Protein AF-0000000070241047 (afdb_homodimer)

Nearest PDB structures (foldseek):
  2c8u-assembly1_B  TM=5.527E-01  e=9.293E-01  Schistosoma haematobium
  4v8p-assembly2_CT  TM=5.308E-01  e=6.941E+00  Tetrahymena thermophila
  3g7y-assembly1_A  TM=4.408E-01  e=6.144E+00  Saccharomyces cerevisiae
  1zbd-assembly1_B  TM=2.725E-01  e=6.941E+00  Rattus norvegicus
  2c8u-assembly1_B  TM=5.298E-01  e=1.729E+00  Schistosoma haematobium

Organism: Natronomonas pharaonis (strain ATCC 35678 / DSM 2160 / CIP 103997 / JCM 8858 / NBRC 14720 / NCIMB 2260 / Gabara) (NCBI:txid348780)

Foldseek 3Di:
DEKEWFAAQCLCVCVVVDVLSNQLRVLLVLLLVLCQVQVVLVPYPYYYYHHDYAVDPPCVDPDNDWDWDDDPHDIGTQRTWMWDADPVRDIDIGRDSLVSLQVSQVSLVSSVVRDVDNSDDDGDPSNVVSPD/DEKEWFAAQCLCVCVVVDVLSNQLRVLLVLLLVLCQVQVVLVPYPYYHYHHDYAVDPPCVDPDNDWDWDDDPHDIGTQRGWMWDADPVRDIDIGRDSLVSLQVSQVSLVSSVVRDVDNSDDDGDPSNVVSPD

Sequence (264 aa):
MRMELRVCKHCYTGEHGNEQKTAITQDMVACAEQIREYKDLISLESVYITKVEEGGSDRGEAIPVVVAGIEGDTVTLRDTQLVIEDDDESVLVYPEPADILDVLTRNLDQINQRTRQDVSVALSETGAELVAMRMELRVCKHCYTGEHGNEQKTAITQDMVACAEQIREYKDLISLESVYITKVEEGGSDRGEAIPVVVAGIEGDTVTLRDTQLVIEDDDESVLVYPEPADILDVLTRNLDQINQRTRQDVSVALSETGAELVA

Radius of gyration: 19.75 Å; Cα contacts (8 Å, |Δi|>4): 484; chains: 2; bounding box: 36×69×44 Å

Structure (mmCIF, N/CA/C/O backbone):
data_AF-0000000070241047-model_v1
#
loop_
_entity.id
_entity.type
_entity.pdbx_description
1 polymer 'Uncharacterized protein'
#
loop_
_atom_site.group_PDB
_atom_site.id
_atom_site.type_symbol
_atom_site.label_atom_id
_atom_site.label_alt_id
_atom_site.label_comp_id
_atom_site.label_asym_id
_atom_site.label_entity_id
_atom_site.label_seq_id
_atom_site.pdbx_PDB_ins_code
_atom_site.Cartn_x
_atom_site.Cartn_y
_atom_site.Cartn_z
_atom_site.occupancy
_atom_site.B_iso_or_equiv
_atom_site.auth_seq_id
_atom_site.auth_comp_id
_atom_site.auth_asym_id
_atom_site.auth_atom_id
_atom_site.pdbx_PDB_model_num
ATOM 1 N N . MET A 1 1 ? -13.922 11.711 3.037 1 93.69 1 MET A N 1
ATOM 2 C CA . MET A 1 1 ? -12.508 11.375 2.902 1 93.69 1 MET A CA 1
ATOM 3 C C . MET A 1 1 ? -11.852 11.227 4.27 1 93.69 1 MET A C 1
ATOM 5 O O . MET A 1 1 ? -12.133 12.008 5.184 1 93.69 1 MET A O 1
ATOM 9 N N . ARG A 1 2 ? -11.125 10.195 4.52 1 96.69 2 ARG A N 1
ATOM 10 C CA . ARG A 1 2 ? -10.352 9.945 5.73 1 96.69 2 ARG A CA 1
ATOM 11 C C . ARG A 1 2 ? -8.883 9.734 5.406 1 96.69 2 ARG A C 1
ATOM 13 O O . ARG A 1 2 ? -8.539 9.234 4.328 1 96.69 2 ARG A O 1
ATOM 20 N N . MET A 1 3 ? -8.078 10.133 6.375 1 98 3 MET A N 1
ATOM 21 C CA . MET A 1 3 ? -6.633 10.039 6.211 1 98 3 MET A CA 1
ATOM 22 C C . MET A 1 3 ? -5.988 9.438 7.453 1 98 3 MET A C 1
ATOM 24 O O . MET A 1 3 ? -6.395 9.734 8.578 1 98 3 MET A O 1
ATOM 28 N N . GLU A 1 4 ? -5.051 8.625 7.242 1 97.75 4 GLU A N 1
ATOM 29 C CA . GLU A 1 4 ? -4.281 8.086 8.359 1 97.75 4 GLU A CA 1
ATOM 30 C C . GLU A 1 4 ? -2.787 8.086 8.055 1 97.75 4 GLU A C 1
ATOM 32 O O . GLU A 1 4 ? -2.352 7.504 7.059 1 97.75 4 GLU A O 1
ATOM 37 N N . LEU A 1 5 ? -2.066 8.734 8.859 1 97.81 5 LEU A N 1
ATOM 38 C CA . LEU A 1 5 ? -0.61 8.656 8.844 1 97.81 5 LEU A CA 1
ATOM 39 C C . LEU A 1 5 ? -0.104 7.668 9.891 1 97.81 5 LEU A C 1
ATOM 41 O O . LEU A 1 5 ? -0.447 7.777 11.07 1 97.81 5 LEU A O 1
ATOM 45 N N . ARG A 1 6 ? 0.611 6.75 9.406 1 95.25 6 ARG A N 1
ATOM 46 C CA . ARG A 1 6 ? 1.28 5.789 10.281 1 95.25 6 ARG A CA 1
ATOM 47 C C . ARG A 1 6 ? 2.793 5.98 10.25 1 95.25 6 ARG A C 1
ATOM 49 O O . ARG A 1 6 ? 3.393 6.047 9.172 1 95.25 6 ARG A O 1
ATOM 56 N N . VAL A 1 7 ? 3.357 6.125 11.484 1 95.25 7 VAL A N 1
ATOM 57 C CA . VAL A 1 7 ? 4.805 6.305 11.539 1 95.25 7 VAL A CA 1
ATOM 58 C C . VAL A 1 7 ? 5.383 5.453 12.664 1 95.25 7 VAL A C 1
ATOM 60 O O . VAL A 1 7 ? 4.672 5.074 13.594 1 95.25 7 VAL A O 1
ATOM 63 N N . CYS A 1 8 ? 6.664 5.18 12.531 1 93.06 8 CYS A N 1
ATOM 64 C CA . CYS A 1 8 ? 7.387 4.473 13.578 1 93.06 8 CYS A CA 1
ATOM 65 C C . CYS A 1 8 ? 7.582 5.359 14.805 1 93.06 8 CYS A C 1
ATOM 67 O O . CYS A 1 8 ? 8.195 6.426 14.711 1 93.06 8 CYS A O 1
ATOM 69 N N . LYS A 1 9 ? 7.164 4.879 15.883 1 93.25 9 LYS A N 1
ATOM 70 C CA . LYS A 1 9 ? 7.254 5.645 17.125 1 93.25 9 LYS A CA 1
ATOM 71 C C . LYS A 1 9 ? 8.703 5.938 17.484 1 93.25 9 LYS A C 1
ATOM 73 O O . LYS A 1 9 ? 9.039 7.047 17.906 1 93.25 9 LYS A O 1
ATOM 78 N N . HIS A 1 10 ? 9.578 5.035 17.328 1 93 10 HIS A N 1
ATOM 79 C CA . HIS A 1 10 ? 10.977 5.191 17.719 1 93 10 HIS A CA 1
ATOM 80 C C . HIS A 1 10 ? 11.688 6.191 16.812 1 93 10 HIS A C 1
ATOM 82 O O . HIS A 1 10 ? 12.578 6.914 17.266 1 93 10 HIS A O 1
ATOM 88 N N . CYS A 1 11 ? 11.359 6.16 15.578 1 94 11 CYS A N 1
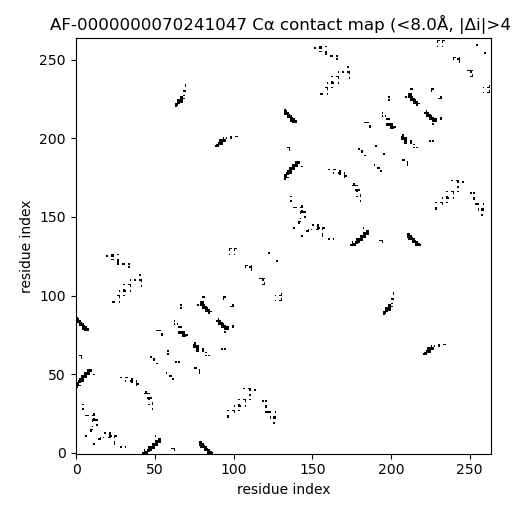ATOM 89 C CA . CYS A 1 11 ? 11.875 7.191 14.688 1 94 11 CYS A CA 1
ATOM 90 C C . CYS A 1 11 ? 11.375 8.57 15.102 1 94 11 CYS A C 1
ATOM 92 O O . CYS A 1 11 ? 12.141 9.539 15.102 1 94 11 CYS A O 1
ATOM 94 N N . TYR A 1 12 ? 10.203 8.648 15.453 1 96.19 12 TYR A N 1
ATOM 95 C CA . TYR A 1 12 ? 9.602 9.922 15.844 1 96.19 12 TYR A CA 1
ATOM 96 C C . TYR A 1 12 ? 10.281 10.484 17.094 1 96.19 12 TYR A C 1
ATOM 98 O O . TYR A 1 12 ? 10.578 11.68 17.156 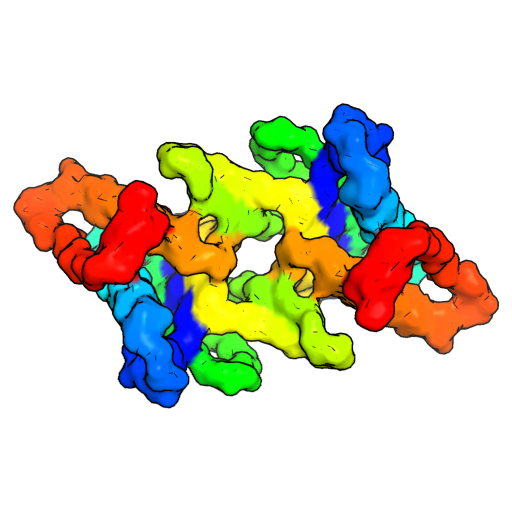1 96.19 12 TYR A O 1
ATOM 106 N N . THR A 1 13 ? 10.523 9.578 18.047 1 96.25 13 THR A N 1
ATOM 107 C CA . THR A 1 13 ? 11.086 10.016 19.312 1 96.25 13 THR A CA 1
ATOM 108 C C . THR A 1 13 ? 12.594 10.188 19.219 1 96.25 13 THR A C 1
ATOM 110 O O . THR A 1 13 ? 13.219 10.766 20.109 1 96.25 13 THR A O 1
ATOM 113 N N . GLY A 1 14 ? 13.234 9.656 18.156 1 93.19 14 GLY A N 1
ATOM 114 C CA . GLY A 1 14 ? 14.672 9.766 17.969 1 93.19 14 GLY A CA 1
ATOM 115 C C . GLY A 1 14 ? 15.445 8.625 18.594 1 93.19 14 GLY A C 1
ATOM 116 O O . GLY A 1 14 ? 16.672 8.648 18.625 1 93.19 14 GLY A O 1
ATOM 117 N N . GLU A 1 15 ? 14.805 7.641 19 1 89.38 15 GLU A N 1
ATOM 118 C CA . GLU A 1 15 ? 15.438 6.551 19.734 1 89.38 15 GLU A CA 1
ATOM 119 C C . GLU A 1 15 ? 16.281 5.684 18.812 1 89.38 15 GLU A C 1
ATOM 121 O O . GLU A 1 15 ? 17.203 4.992 19.266 1 89.38 15 GLU A O 1
ATOM 126 N N . HIS A 1 16 ? 16.047 5.66 17.484 1 83.69 16 HIS A N 1
ATOM 127 C CA . HIS A 1 16 ? 16.828 4.852 16.547 1 83.69 16 HIS A CA 1
ATOM 128 C C . HIS A 1 16 ? 18.203 5.484 16.281 1 83.69 16 HIS A C 1
ATOM 130 O O . HIS A 1 16 ? 19.078 4.844 15.711 1 83.69 16 HIS A O 1
ATOM 136 N N . GLY A 1 17 ? 18.391 6.742 16.734 1 85.06 17 GLY A N 1
ATOM 137 C CA . GLY A 1 17 ? 19.688 7.387 16.594 1 85.06 17 GLY A CA 1
ATOM 138 C C . GLY A 1 17 ? 19.938 7.898 15.18 1 85.06 17 GLY A C 1
ATOM 139 O O . GLY A 1 17 ? 21.094 8.141 14.805 1 85.06 17 GLY A O 1
ATOM 140 N N . ASN A 1 18 ? 19.031 7.875 14.305 1 92.31 18 ASN A N 1
ATOM 141 C CA . ASN A 1 18 ? 19.109 8.453 12.969 1 92.31 18 ASN A CA 1
ATOM 142 C C . ASN A 1 18 ? 18.406 9.797 12.898 1 92.31 18 ASN A C 1
ATOM 144 O O . ASN A 1 18 ? 17.188 9.859 12.711 1 92.31 18 ASN A O 1
ATOM 148 N N . GLU A 1 19 ? 19.141 10.82 12.93 1 94.19 19 GLU A N 1
ATOM 149 C CA . GLU A 1 19 ? 18.609 12.18 13.062 1 94.19 19 GLU A CA 1
ATOM 150 C C . GLU A 1 19 ? 17.828 12.586 11.828 1 94.19 19 GLU A C 1
ATOM 152 O O . GLU A 1 19 ? 16.812 13.281 11.938 1 94.19 19 GLU A O 1
ATOM 157 N N . GLN A 1 20 ? 18.312 12.227 10.695 1 94.62 20 GLN A N 1
ATOM 158 C CA . GLN A 1 20 ? 17.625 12.578 9.453 1 94.62 20 GLN A CA 1
ATOM 159 C C . GLN A 1 20 ? 16.25 11.93 9.391 1 94.62 20 GLN A C 1
ATOM 161 O O . GLN A 1 20 ? 15.258 12.594 9.055 1 94.62 20 GLN A O 1
ATOM 166 N N . LYS A 1 21 ? 16.188 10.656 9.742 1 94.69 21 LYS A N 1
ATOM 167 C CA . LYS A 1 21 ? 14.906 9.953 9.75 1 94.69 21 LYS A CA 1
ATOM 168 C C . LYS A 1 21 ? 13.961 10.547 10.789 1 94.69 21 LYS A C 1
ATOM 170 O O . LYS A 1 21 ? 12.758 10.68 10.547 1 94.69 21 LYS A O 1
ATOM 175 N N . THR A 1 22 ? 14.508 10.898 11.922 1 97 22 THR A N 1
ATOM 176 C CA . THR A 1 22 ? 13.711 11.531 12.969 1 97 22 THR A CA 1
ATOM 177 C C . THR A 1 22 ? 13.117 12.844 12.469 1 97 22 THR A C 1
ATOM 179 O O . THR A 1 22 ? 11.922 13.094 12.641 1 97 22 THR A O 1
ATOM 182 N N . ALA A 1 23 ? 13.93 13.602 11.852 1 97.44 23 ALA A N 1
ATOM 183 C CA . ALA A 1 23 ? 13.484 14.906 11.359 1 97.44 23 ALA A CA 1
ATOM 184 C C . ALA A 1 23 ? 12.344 14.75 10.352 1 97.44 23 ALA A C 1
ATOM 186 O O . ALA A 1 23 ? 11.328 15.438 10.445 1 97.44 23 ALA A O 1
ATOM 187 N N . ILE A 1 24 ? 12.461 13.867 9.43 1 97.69 24 ILE A N 1
ATOM 188 C CA . ILE A 1 24 ? 11.461 13.625 8.398 1 97.69 24 ILE A CA 1
ATOM 189 C C . ILE A 1 24 ? 10.164 13.133 9.047 1 97.69 24 ILE A C 1
ATO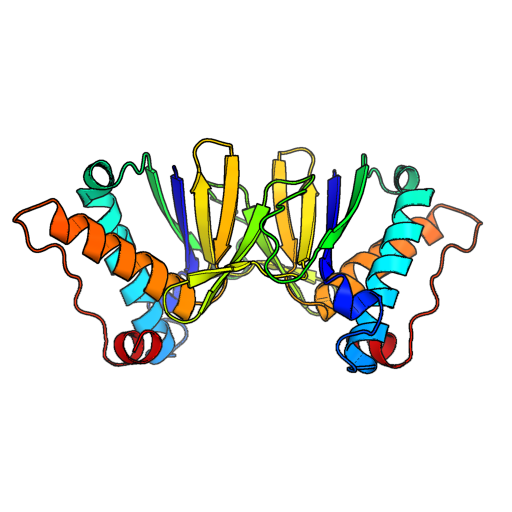M 191 O O . ILE A 1 24 ? 9.078 13.586 8.695 1 97.69 24 ILE A O 1
ATOM 195 N N . THR A 1 25 ? 10.336 12.211 9.969 1 97.81 25 THR A N 1
ATOM 196 C CA . THR A 1 25 ? 9.172 11.656 10.648 1 97.81 25 THR A CA 1
ATOM 197 C C . THR A 1 25 ? 8.43 12.75 11.414 1 97.81 25 THR A C 1
ATOM 199 O O . THR A 1 25 ? 7.199 12.844 11.336 1 97.81 25 THR A O 1
ATOM 202 N N . GLN A 1 26 ? 9.125 13.562 12.086 1 98.44 26 GLN A N 1
ATOM 203 C CA . GLN A 1 26 ? 8.523 14.656 12.836 1 98.44 26 GLN A CA 1
ATOM 204 C C . GLN A 1 26 ? 7.863 15.672 11.906 1 98.44 26 GLN A C 1
ATOM 206 O O . GLN A 1 26 ? 6.805 16.219 12.219 1 98.44 26 GLN A O 1
ATOM 211 N N . ASP A 1 27 ? 8.5 15.945 10.773 1 98.62 27 ASP A N 1
ATOM 212 C CA . ASP A 1 27 ? 7.898 16.828 9.781 1 98.62 27 ASP A CA 1
ATOM 213 C C . ASP A 1 27 ? 6.551 16.281 9.312 1 98.62 27 ASP A C 1
ATOM 215 O O . ASP A 1 27 ? 5.57 17.031 9.242 1 98.62 27 ASP A O 1
ATOM 219 N N . MET A 1 28 ? 6.496 14.984 9.008 1 98.75 28 MET A N 1
ATOM 220 C CA . MET A 1 28 ? 5.25 14.367 8.562 1 98.75 28 MET A CA 1
ATOM 221 C C . MET A 1 28 ? 4.164 14.492 9.625 1 98.75 28 MET A C 1
ATOM 223 O O . MET A 1 28 ? 3.031 14.859 9.312 1 98.75 28 MET A O 1
ATOM 227 N N . VAL A 1 29 ? 4.547 14.234 10.828 1 98.62 29 VAL A N 1
ATOM 228 C CA . VAL A 1 29 ? 3.586 14.289 11.93 1 98.62 29 VAL A CA 1
ATOM 229 C C . VAL A 1 29 ? 3.105 15.727 12.125 1 98.62 29 VAL A C 1
ATOM 231 O O . VAL A 1 29 ? 1.908 15.977 12.281 1 98.62 29 VAL A O 1
ATOM 234 N N . ALA A 1 30 ? 4.008 16.672 12.102 1 98.75 30 ALA A N 1
ATOM 235 C CA . ALA A 1 30 ? 3.645 18.078 12.273 1 98.75 30 ALA A CA 1
ATOM 236 C C . ALA A 1 30 ? 2.672 18.531 11.188 1 98.75 30 ALA A C 1
ATOM 238 O O . ALA A 1 30 ? 1.677 19.203 11.477 1 98.75 30 ALA A O 1
ATOM 239 N N . CYS A 1 31 ? 2.955 18.156 10 1 98.69 31 CYS A N 1
ATOM 240 C CA . CYS A 1 31 ? 2.072 18.516 8.891 1 98.69 31 CYS A CA 1
ATOM 241 C C . CYS A 1 31 ? 0.693 17.891 9.078 1 98.69 31 CYS A C 1
ATOM 243 O O . CYS A 1 31 ? -0.324 18.562 8.914 1 98.69 31 CYS A O 1
ATOM 245 N N . ALA A 1 32 ? 0.668 16.656 9.406 1 98.75 32 ALA A N 1
ATOM 246 C CA . ALA A 1 32 ? -0.599 15.945 9.578 1 98.75 32 ALA A CA 1
ATOM 247 C C . ALA A 1 32 ? -1.414 16.547 10.719 1 98.75 32 ALA A C 1
ATOM 249 O O . ALA A 1 32 ? -2.639 16.656 10.617 1 98.75 32 ALA A O 1
ATOM 250 N N . GLU A 1 33 ? -0.761 16.891 11.797 1 98.69 33 GLU A N 1
ATOM 251 C CA . GLU A 1 33 ? -1.449 17.516 12.922 1 98.69 33 GLU A CA 1
ATOM 252 C C . GLU A 1 33 ? -2.074 18.844 12.516 1 98.69 33 GLU A C 1
ATOM 254 O O . GLU A 1 33 ? -3.205 19.141 12.898 1 98.69 33 GLU A O 1
ATOM 259 N N . GLN A 1 34 ? -1.274 19.594 11.828 1 98.56 34 GLN A N 1
ATOM 260 C CA . GLN A 1 34 ? -1.789 20.875 11.352 1 98.56 34 GLN A CA 1
ATOM 261 C C . GLN A 1 34 ? -2.986 20.688 10.43 1 98.56 34 GLN A C 1
ATOM 263 O O . GLN A 1 34 ? -3.982 21.406 10.523 1 98.56 34 GLN A O 1
ATOM 268 N N . ILE A 1 35 ? -2.969 19.734 9.516 1 98.56 35 ILE A N 1
ATOM 269 C CA . ILE A 1 35 ? -4.07 19.422 8.617 1 98.56 35 ILE A CA 1
ATOM 270 C C . ILE A 1 35 ? -5.301 19.016 9.43 1 98.56 35 ILE A C 1
ATOM 272 O O . ILE A 1 35 ? -6.422 19.438 9.117 1 98.56 35 ILE A O 1
ATOM 276 N N . ARG A 1 36 ? -5.051 18.203 10.461 1 98.25 36 ARG A N 1
ATOM 277 C CA . ARG A 1 36 ? -6.148 17.75 11.312 1 98.25 36 ARG A CA 1
ATOM 278 C C . ARG A 1 36 ? -6.902 18.938 11.914 1 98.25 36 ARG A C 1
ATOM 280 O O . ARG A 1 36 ? -8.133 18.906 12.008 1 98.25 36 ARG A O 1
ATOM 287 N N . GLU A 1 37 ? -6.211 19.953 12.297 1 97.75 37 GLU A N 1
ATOM 288 C CA . GLU A 1 37 ? -6.824 21.125 12.906 1 97.75 37 GLU A CA 1
ATOM 289 C C . GLU A 1 37 ? -7.727 21.859 11.922 1 97.75 37 GLU A C 1
ATOM 291 O O . GLU A 1 37 ? -8.719 22.484 12.312 1 97.75 37 GLU A O 1
ATOM 296 N N . TYR A 1 38 ? -7.406 21.766 10.695 1 97.75 38 TYR A N 1
ATOM 297 C CA . TYR A 1 38 ? -8.125 22.562 9.703 1 97.75 38 TYR A CA 1
ATOM 298 C C . TYR A 1 38 ? -8.805 21.656 8.68 1 97.75 38 TYR A C 1
ATOM 300 O O . TYR A 1 38 ? -9.086 22.094 7.555 1 97.75 38 TYR A O 1
ATOM 308 N N . LYS A 1 39 ? -9.023 20.453 8.969 1 97.56 39 LYS A N 1
ATOM 309 C CA . LYS A 1 39 ? -9.453 19.391 8.062 1 97.56 39 LYS A CA 1
ATOM 310 C C . LYS A 1 39 ? -10.742 19.766 7.348 1 97.56 39 LYS A C 1
ATOM 312 O O . LYS A 1 39 ? -10.938 19.422 6.18 1 97.56 39 LYS A O 1
ATOM 317 N N . ASP A 1 40 ? -11.633 20.562 7.98 1 96.81 40 ASP A N 1
ATOM 318 C CA . ASP A 1 40 ? -12.938 20.906 7.426 1 96.81 40 ASP A CA 1
ATOM 319 C C . ASP A 1 40 ? -12.797 21.797 6.195 1 96.81 40 ASP A C 1
ATOM 321 O O . ASP A 1 40 ? -13.656 21.781 5.316 1 96.81 40 ASP A O 1
ATOM 325 N N . LEU A 1 41 ? -11.711 22.484 6.133 1 97.19 41 LEU A N 1
ATOM 326 C CA . LEU A 1 41 ? -11.5 23.422 5.035 1 97.19 41 LEU A CA 1
ATOM 327 C C . LEU A 1 41 ? -11.195 22.688 3.736 1 97.19 41 LEU A C 1
ATOM 329 O O . LEU A 1 41 ? -11.297 23.266 2.652 1 97.19 41 LEU A O 1
ATOM 333 N N . ILE A 1 42 ? -10.828 21.359 3.812 1 95.75 42 ILE A N 1
ATOM 334 C CA . ILE A 1 42 ? -10.523 20.625 2.596 1 95.75 42 ILE A CA 1
ATOM 335 C C . ILE A 1 42 ? -11.352 19.344 2.551 1 95.75 42 ILE A C 1
ATOM 337 O O . ILE A 1 42 ? -10.945 18.344 1.938 1 95.75 42 ILE A O 1
ATOM 341 N N . SER A 1 43 ? -12.414 19.234 3.281 1 94.12 43 SER A N 1
ATOM 342 C CA . SER A 1 43 ? -13.445 18.203 3.219 1 94.12 43 SER A CA 1
ATOM 343 C C . SER A 1 43 ? -12.906 16.844 3.688 1 94.12 43 SER A C 1
ATOM 345 O O . SER A 1 43 ? -13.25 15.812 3.123 1 94.12 43 SER A O 1
ATOM 347 N N . LEU A 1 44 ? -12.008 16.891 4.633 1 96.12 44 LEU A N 1
ATOM 348 C CA . LEU A 1 44 ? -11.602 15.68 5.344 1 96.12 44 LEU A CA 1
ATOM 349 C C . LEU A 1 44 ? -12.477 15.445 6.566 1 96.12 44 LEU A C 1
ATOM 351 O O . LEU A 1 44 ? -12.672 16.359 7.379 1 96.12 44 LEU A O 1
ATOM 355 N N . GLU A 1 45 ? -13 14.281 6.613 1 95.75 45 GLU A N 1
ATOM 356 C CA . GLU A 1 45 ? -13.836 13.938 7.758 1 95.75 45 GLU A CA 1
ATOM 357 C C . GLU A 1 45 ? -12.992 13.625 8.984 1 95.75 45 GLU A C 1
ATOM 359 O O . GLU A 1 45 ? -13.32 14.031 10.102 1 95.75 45 GLU A O 1
ATOM 364 N N . SER A 1 46 ? -11.898 12.891 8.781 1 96.5 46 SER A N 1
ATOM 365 C CA . SER A 1 46 ? -11.047 12.492 9.898 1 96.5 46 SER A CA 1
ATOM 366 C C . SER A 1 46 ? -9.594 12.359 9.453 1 96.5 46 SER A C 1
ATOM 368 O O . SER A 1 46 ? -9.32 11.977 8.312 1 96.5 46 SER A O 1
ATOM 370 N N . VAL A 1 47 ? -8.734 12.727 10.32 1 97.94 47 VAL A N 1
ATOM 371 C CA . VAL A 1 47 ? -7.293 12.539 10.164 1 97.94 47 VAL A CA 1
ATOM 372 C C . VAL A 1 47 ? -6.738 11.805 11.383 1 97.94 47 VAL A C 1
ATOM 374 O O . VAL A 1 47 ? -6.785 12.32 12.5 1 97.94 47 VAL A O 1
ATOM 377 N N . TYR A 1 48 ? -6.238 10.641 11.164 1 96.56 48 TYR A N 1
ATOM 378 C CA . TYR A 1 48 ? -5.645 9.836 12.219 1 96.56 48 TYR A CA 1
ATOM 379 C C . TYR A 1 48 ? -4.125 9.812 12.102 1 96.56 48 TYR A C 1
ATOM 381 O O . TYR A 1 48 ? -3.586 9.734 11 1 96.56 48 TYR A O 1
ATOM 389 N N . ILE A 1 49 ? -3.5 9.867 13.156 1 96.88 49 ILE A N 1
ATOM 390 C CA . ILE A 1 49 ? -2.049 9.742 13.242 1 96.88 49 ILE A CA 1
ATOM 391 C C . ILE A 1 49 ? -1.684 8.633 14.227 1 96.88 49 ILE A C 1
ATOM 393 O O . ILE A 1 49 ? -1.987 8.727 15.414 1 96.88 49 ILE A O 1
ATOM 397 N N . THR A 1 50 ? -1.05 7.664 13.719 1 93.62 50 THR A N 1
ATOM 398 C CA . THR A 1 50 ? -0.714 6.496 14.516 1 93.62 50 THR A CA 1
ATOM 399 C C . THR A 1 50 ? 0.799 6.316 14.609 1 93.62 50 THR A C 1
ATOM 401 O O . THR A 1 50 ? 1.474 6.172 13.586 1 93.62 50 THR A O 1
ATOM 404 N N . LYS A 1 51 ? 1.295 6.359 15.742 1 93.19 51 LYS A N 1
ATOM 405 C CA . LYS A 1 51 ? 2.699 6.055 16 1 93.19 51 LYS A CA 1
ATOM 406 C C . LYS A 1 51 ? 2.869 4.617 16.484 1 93.19 51 LYS A C 1
ATOM 408 O O . LYS A 1 51 ? 2.447 4.273 17.594 1 93.19 51 LYS A O 1
ATOM 413 N N . VAL A 1 52 ? 3.508 3.863 15.719 1 91.31 52 VAL A N 1
ATOM 414 C CA . VAL A 1 52 ? 3.506 2.43 15.992 1 91.31 52 VAL A CA 1
ATOM 415 C C . VAL A 1 52 ? 4.875 2 16.516 1 91.31 52 VAL A C 1
ATOM 417 O O . VAL A 1 52 ? 5.902 2.553 16.109 1 91.31 52 VAL A O 1
ATOM 420 N N . GLU A 1 53 ? 4.707 0.967 17.391 1 85.56 53 GLU A N 1
ATOM 421 C CA . GLU A 1 53 ? 5.949 0.359 17.859 1 85.56 53 GLU A CA 1
ATOM 422 C C . GLU A 1 53 ? 6.445 -0.699 16.875 1 85.56 53 GLU A C 1
ATOM 424 O O . GLU A 1 53 ? 5.648 -1.428 16.281 1 85.56 53 GLU A O 1
ATOM 429 N N . GLU A 1 54 ? 7.734 -0.635 16.719 1 70.25 54 GLU A N 1
ATOM 430 C CA . GLU A 1 54 ? 8.328 -1.612 15.812 1 70.25 54 GLU A CA 1
ATOM 431 C C . GLU A 1 54 ? 7.875 -3.029 16.156 1 70.25 54 GLU A C 1
ATOM 433 O O . GLU A 1 54 ? 7.91 -3.436 17.312 1 70.25 54 GLU A O 1
ATOM 438 N N . GLY A 1 55 ? 7.488 -3.703 15.148 1 60.38 55 GLY A N 1
ATOM 439 C CA . GLY A 1 55 ? 7.094 -5.086 15.367 1 60.38 55 GLY A CA 1
ATOM 440 C C . GLY A 1 55 ? 5.715 -5.219 15.992 1 60.38 55 GLY A C 1
ATOM 441 O O . GLY A 1 55 ? 5.297 -6.32 16.359 1 60.38 55 GLY A O 1
ATOM 442 N N . GLY A 1 56 ? 5.199 -4.098 16.375 1 57.34 56 GLY A N 1
ATOM 443 C CA . GLY A 1 56 ? 3.893 -4.195 17.016 1 57.34 56 GLY A CA 1
ATOM 444 C C . GLY A 1 56 ? 2.787 -4.566 16.047 1 57.34 56 GLY A C 1
ATOM 445 O O . GLY A 1 56 ? 2.904 -4.324 14.836 1 57.34 56 GLY A O 1
ATOM 446 N N . SER A 1 57 ? 2.039 -5.547 16.562 1 53.5 57 SER A N 1
ATOM 447 C CA . SER A 1 57 ? 0.909 -6.07 15.805 1 53.5 57 SER A CA 1
ATOM 448 C C . SER A 1 57 ? -0.263 -5.094 15.812 1 53.5 57 SER A C 1
ATOM 450 O O . SER A 1 57 ? -1.28 -5.332 15.156 1 53.5 57 SER A O 1
ATOM 452 N N . ASP A 1 58 ? -0.089 -4.27 16.766 1 54.84 58 ASP A N 1
ATOM 453 C CA . ASP A 1 58 ? -1.237 -3.377 16.891 1 54.84 58 ASP A CA 1
ATOM 454 C C . ASP A 1 58 ? -1.471 -2.602 15.594 1 54.84 58 ASP A C 1
ATOM 456 O O . ASP A 1 58 ? -0.635 -1.79 15.188 1 54.84 58 ASP A O 1
ATOM 460 N N . ARG A 1 59 ? -2.412 -3.182 14.953 1 57.75 59 ARG A N 1
ATOM 461 C CA . ARG A 1 59 ? -2.783 -2.561 13.688 1 57.75 59 ARG A CA 1
ATOM 462 C C . ARG A 1 59 ? -3.527 -1.249 13.922 1 57.75 59 ARG A C 1
ATOM 464 O O . ARG A 1 59 ? -3.645 -0.427 13.008 1 57.75 59 ARG A O 1
ATOM 471 N N . GLY A 1 60 ? -3.801 -0.986 15.164 1 58.88 60 GLY A N 1
ATOM 472 C CA . GLY A 1 60 ? -4.473 0.202 15.664 1 58.88 60 GLY A CA 1
ATOM 473 C C . GLY A 1 60 ? -4.871 1.169 14.562 1 58.88 60 GLY A C 1
ATOM 474 O O . GLY A 1 60 ? -4.941 2.379 14.789 1 58.88 60 GLY A O 1
ATOM 475 N N . GLU A 1 61 ? -5.109 0.562 13.484 1 65.44 61 GLU A N 1
ATOM 476 C CA . GLU A 1 61 ? -5.324 1.448 12.344 1 65.44 61 GLU A CA 1
ATOM 477 C C . GLU A 1 61 ? -6.777 1.905 12.266 1 65.44 61 GLU A C 1
ATOM 479 O O . GLU A 1 61 ? -7.695 1.124 12.523 1 65.44 61 GLU A O 1
ATOM 484 N N . ALA A 1 62 ? -6.867 3.025 12.172 1 79.81 62 ALA A N 1
ATOM 485 C CA . ALA A 1 62 ? -8.188 3.582 11.898 1 79.81 62 ALA A CA 1
ATOM 486 C C . ALA A 1 62 ? -8.695 3.141 10.523 1 79.81 62 ALA A C 1
ATOM 488 O O . ALA A 1 62 ? -9.883 2.832 10.367 1 79.81 62 ALA A O 1
ATOM 489 N N . ILE A 1 63 ? -7.82 3.1 9.562 1 92.12 63 ILE A N 1
ATOM 490 C CA . ILE A 1 63 ? -8.086 2.52 8.25 1 92.12 63 ILE A CA 1
ATOM 491 C C . ILE A 1 63 ? -7.371 1.173 8.133 1 92.12 63 ILE A C 1
ATOM 493 O O . ILE A 1 63 ? -6.152 1.093 8.289 1 92.12 63 ILE A O 1
ATOM 497 N N . PRO A 1 64 ? -8.094 0.098 7.91 1 92.81 64 PRO A N 1
ATOM 498 C CA . PRO A 1 64 ? -7.543 -1.253 8.023 1 92.81 64 PRO A CA 1
ATOM 499 C C . PRO A 1 64 ? -6.719 -1.661 6.805 1 92.81 64 PRO A C 1
ATOM 501 O O . PRO A 1 64 ? -6.957 -2.723 6.227 1 92.81 64 PRO A O 1
ATOM 504 N N . VAL A 1 65 ? -5.84 -0.917 6.348 1 95.5 65 VAL A N 1
ATOM 505 C CA . VAL A 1 65 ? -4.941 -1.15 5.219 1 95.5 65 VAL A CA 1
ATOM 506 C C . VAL A 1 65 ? -3.496 -0.938 5.66 1 95.5 65 VAL A C 1
ATOM 508 O O . VAL A 1 65 ? -3.146 0.128 6.172 1 95.5 65 VAL A O 1
ATOM 511 N N . VAL A 1 66 ? -2.65 -1.941 5.473 1 95 66 VAL A N 1
ATOM 512 C CA . VAL A 1 66 ? -1.259 -1.819 5.895 1 95 66 VAL A CA 1
ATOM 513 C C . VAL A 1 66 ? -0.34 -2.365 4.801 1 95 66 VAL A C 1
ATOM 515 O O . VAL A 1 66 ? -0.61 -3.422 4.227 1 95 66 VAL A O 1
ATOM 518 N N . VAL A 1 67 ? 0.688 -1.62 4.578 1 96.06 67 VAL A N 1
ATOM 519 C CA . VAL A 1 67 ? 1.705 -2.084 3.639 1 96.06 67 VAL A CA 1
ATOM 520 C C . VAL A 1 67 ? 2.58 -3.141 4.309 1 96.06 67 VAL A C 1
ATOM 522 O O . VAL A 1 67 ? 3.039 -2.953 5.438 1 96.06 67 VAL A O 1
ATOM 525 N N . ALA A 1 68 ? 2.836 -4.223 3.574 1 95.12 68 ALA A N 1
ATOM 526 C CA . ALA A 1 68 ? 3.578 -5.344 4.141 1 95.12 68 ALA A CA 1
ATOM 527 C C . ALA A 1 68 ? 4.738 -5.75 3.234 1 95.12 68 ALA A C 1
ATOM 529 O O . ALA A 1 68 ? 4.801 -5.332 2.076 1 95.12 68 ALA A O 1
ATOM 530 N N . GLY A 1 69 ? 5.652 -6.496 3.777 1 94.31 69 GLY A N 1
ATOM 531 C CA . GLY A 1 69 ? 6.762 -7.164 3.115 1 94.31 69 GLY A CA 1
ATOM 532 C C . GLY A 1 69 ? 7.109 -8.5 3.736 1 94.31 69 GLY A C 1
ATOM 533 O O . GLY A 1 69 ? 6.426 -8.961 4.652 1 94.31 69 GLY A O 1
ATOM 534 N N . ILE A 1 70 ? 8.039 -9.125 3.125 1 94.81 70 ILE A N 1
ATOM 535 C CA . ILE A 1 70 ? 8.484 -10.414 3.639 1 94.81 70 ILE A CA 1
ATOM 536 C C . ILE A 1 70 ? 9.969 -10.344 3.996 1 94.81 70 ILE A C 1
ATOM 538 O O . ILE A 1 70 ? 10.789 -9.906 3.186 1 94.81 70 ILE A O 1
ATOM 542 N N . GLU A 1 71 ? 10.305 -10.688 5.148 1 90.81 71 GLU A N 1
ATOM 543 C CA . GLU A 1 71 ? 11.68 -10.867 5.605 1 90.81 71 GLU A CA 1
ATOM 544 C C . GLU A 1 71 ? 11.906 -12.281 6.137 1 90.81 71 GLU A C 1
ATOM 546 O O . GLU A 1 71 ? 11.453 -12.617 7.23 1 90.81 71 GLU A O 1
ATOM 551 N N . GLY A 1 72 ? 12.711 -13.055 5.34 1 88.44 72 GLY A N 1
ATOM 552 C CA . GLY A 1 72 ? 12.805 -14.469 5.672 1 88.44 72 GLY A CA 1
ATOM 553 C C . GLY A 1 72 ? 11.484 -15.195 5.555 1 88.44 72 GLY A C 1
ATOM 554 O O . GLY A 1 72 ? 10.852 -15.195 4.496 1 88.44 72 GLY A O 1
ATOM 555 N N . ASP A 1 73 ? 11.016 -15.648 6.633 1 88.56 73 ASP A N 1
ATOM 556 C CA . ASP A 1 73 ? 9.773 -16.406 6.605 1 88.56 73 ASP A CA 1
ATOM 557 C C . ASP A 1 73 ? 8.648 -15.648 7.309 1 88.56 73 ASP A C 1
ATOM 559 O O . ASP A 1 73 ? 7.602 -16.234 7.617 1 88.56 73 ASP A O 1
ATOM 563 N N . THR A 1 74 ? 8.891 -14.359 7.469 1 91.62 74 THR A N 1
ATOM 564 C CA . THR A 1 74 ? 7.93 -13.625 8.289 1 91.62 74 THR A CA 1
ATOM 565 C C . THR A 1 74 ? 7.383 -12.422 7.527 1 91.62 74 THR A C 1
ATOM 567 O O . THR A 1 74 ? 8.133 -11.727 6.832 1 91.62 74 THR A O 1
ATOM 570 N N . VAL A 1 75 ? 6.109 -12.242 7.672 1 92.12 75 VAL A N 1
ATOM 571 C CA . VAL A 1 75 ? 5.48 -11.023 7.164 1 92.12 75 VAL A CA 1
ATOM 572 C C . VAL A 1 75 ? 5.852 -9.844 8.055 1 92.12 75 VAL A C 1
ATOM 574 O O . VAL A 1 75 ? 5.766 -9.93 9.281 1 92.12 75 VAL A O 1
ATOM 577 N N . THR A 1 76 ? 6.332 -8.82 7.484 1 91.81 76 THR A N 1
ATOM 578 C CA . THR A 1 76 ? 6.629 -7.59 8.203 1 91.81 76 THR A CA 1
ATOM 579 C C . THR A 1 76 ? 5.695 -6.465 7.766 1 91.81 76 THR A C 1
ATOM 581 O O . THR A 1 76 ? 5.336 -6.375 6.59 1 91.81 76 THR A O 1
ATOM 584 N N . LEU A 1 77 ? 5.324 -5.652 8.672 1 91.69 77 LEU A N 1
ATOM 585 C CA . LEU A 1 77 ? 4.461 -4.512 8.375 1 91.69 77 LEU A CA 1
ATOM 586 C C . LEU A 1 77 ? 5.266 -3.219 8.336 1 91.69 77 LEU A C 1
ATOM 588 O O . LEU A 1 77 ? 6.125 -2.984 9.188 1 91.69 77 LEU A O 1
ATOM 592 N N . ARG A 1 78 ? 5.012 -2.473 7.305 1 87.88 78 ARG A N 1
ATOM 593 C CA . ARG A 1 78 ? 5.707 -1.192 7.203 1 87.88 78 ARG A CA 1
ATOM 594 C C . ARG A 1 78 ? 5.246 -0.235 8.297 1 87.88 78 ARG A C 1
ATOM 596 O O . ARG A 1 78 ? 4.055 -0.158 8.602 1 87.88 78 ARG A O 1
ATOM 603 N N . ASP A 1 79 ? 6.203 0.46 8.781 1 88.31 79 ASP A N 1
ATOM 604 C CA . ASP A 1 79 ? 5.922 1.327 9.922 1 88.31 79 ASP A CA 1
ATOM 605 C C . ASP A 1 79 ? 5.516 2.725 9.461 1 88.31 79 ASP A C 1
ATOM 607 O O . ASP A 1 79 ? 5.051 3.537 10.258 1 88.31 79 ASP A O 1
ATOM 611 N N . THR A 1 80 ? 5.84 3.035 8.188 1 93.62 80 THR A N 1
ATOM 612 C CA . THR A 1 80 ? 5.512 4.355 7.656 1 93.62 80 THR A CA 1
ATOM 613 C C . THR A 1 80 ? 4.609 4.234 6.434 1 93.62 80 THR A C 1
ATOM 615 O O . THR A 1 80 ? 4.926 3.512 5.488 1 93.62 80 THR A O 1
ATOM 618 N N . GLN A 1 81 ? 3.521 4.91 6.477 1 96.75 81 GLN A N 1
ATOM 619 C CA . GLN A 1 81 ? 2.619 5.016 5.336 1 96.75 81 GLN A CA 1
ATOM 620 C C . GLN A 1 81 ? 1.591 6.121 5.547 1 96.75 81 GLN A C 1
ATOM 622 O O . GLN A 1 81 ? 1.315 6.512 6.684 1 96.75 81 GLN A O 1
ATOM 627 N N . LEU A 1 82 ? 1.078 6.652 4.512 1 98.31 82 LEU A N 1
ATOM 628 C CA . LEU A 1 82 ? -0.114 7.492 4.484 1 98.31 82 LEU A CA 1
ATOM 629 C C . LEU A 1 82 ? -1.231 6.824 3.691 1 98.31 82 LEU A C 1
ATOM 631 O O . LEU A 1 82 ? -1.011 6.359 2.57 1 98.31 82 LEU A O 1
ATOM 635 N N . VAL A 1 83 ? -2.363 6.715 4.273 1 97.62 83 VAL A N 1
ATOM 636 C CA . VAL A 1 83 ? -3.533 6.129 3.629 1 97.62 83 VAL A CA 1
ATOM 637 C C . VAL A 1 83 ? -4.637 7.176 3.508 1 97.62 83 VAL A C 1
ATOM 639 O O . VAL A 1 83 ? -4.957 7.863 4.48 1 97.62 83 VAL A O 1
ATOM 642 N N . ILE A 1 84 ? -5.141 7.285 2.322 1 97.62 84 ILE A N 1
ATOM 643 C CA . ILE A 1 84 ? -6.254 8.195 2.078 1 97.62 84 ILE A CA 1
ATOM 644 C C . ILE A 1 84 ? -7.445 7.414 1.531 1 97.62 84 ILE A C 1
ATOM 646 O O . ILE A 1 84 ? -7.34 6.742 0.501 1 97.62 84 ILE A O 1
ATOM 650 N N . GLU A 1 85 ? -8.453 7.43 2.219 1 96.56 85 GLU A N 1
ATOM 651 C CA . GLU A 1 85 ? -9.703 6.809 1.792 1 96.56 85 GLU A CA 1
ATOM 652 C C . GLU A 1 85 ? -10.719 7.863 1.35 1 96.56 85 GLU A C 1
ATOM 654 O O . GLU A 1 85 ? -11.023 8.789 2.102 1 96.56 85 GLU A O 1
ATOM 659 N N . ASP A 1 86 ? -11.203 7.691 0.208 1 93.94 86 ASP A N 1
ATOM 660 C CA . ASP A 1 86 ? -12.141 8.695 -0.282 1 93.94 86 ASP A CA 1
ATOM 661 C C . ASP A 1 86 ? -13.586 8.305 0.02 1 93.94 86 ASP A C 1
ATOM 663 O O . ASP A 1 86 ? -13.828 7.309 0.709 1 93.94 86 ASP A O 1
ATOM 667 N N . ASP A 1 87 ? -14.523 9.055 -0.508 1 90.12 87 ASP A N 1
ATOM 668 C CA . ASP A 1 87 ? -15.938 8.883 -0.204 1 90.12 87 ASP A CA 1
ATOM 669 C C . ASP A 1 87 ? -16.5 7.633 -0.885 1 90.12 87 ASP A C 1
ATOM 671 O O . ASP A 1 87 ? -17.531 7.102 -0.468 1 90.12 87 ASP A O 1
ATOM 675 N N . ASP A 1 88 ? -15.891 7.129 -1.915 1 87.56 88 ASP A N 1
ATOM 676 C CA . ASP A 1 88 ? -16.344 5.938 -2.631 1 87.56 88 ASP A CA 1
ATOM 677 C C . ASP A 1 88 ? -15.617 4.691 -2.127 1 87.56 88 ASP A C 1
ATOM 679 O O . ASP A 1 88 ? -15.633 3.648 -2.783 1 87.56 88 ASP A O 1
ATOM 683 N N . GLU A 1 89 ? -14.812 4.824 -1.066 1 85.94 89 GLU A N 1
ATOM 684 C CA . GLU A 1 89 ? -14.117 3.75 -0.363 1 85.94 89 GLU A CA 1
ATOM 685 C C . GLU A 1 89 ? -12.875 3.303 -1.124 1 85.94 89 GLU A C 1
ATOM 687 O O . GLU A 1 89 ? -12.344 2.223 -0.871 1 85.94 89 GLU A O 1
ATOM 692 N N . SER A 1 90 ? -12.57 4.109 -2.084 1 92.5 90 SER A N 1
ATOM 693 C CA . SER A 1 90 ? -11.266 3.891 -2.705 1 92.5 90 SER A CA 1
ATOM 694 C C . SER A 1 90 ? -10.141 4.355 -1.794 1 92.5 90 SER A C 1
ATOM 696 O O . SER A 1 90 ? -10.258 5.387 -1.128 1 92.5 90 SER A O 1
ATOM 698 N N . VAL A 1 91 ? -9.102 3.586 -1.81 1 95.75 91 VAL A N 1
ATOM 699 C CA . VAL A 1 91 ? -8.008 3.871 -0.88 1 95.75 91 VAL A CA 1
ATOM 700 C C . VAL A 1 91 ? -6.703 4.031 -1.65 1 95.75 91 VAL A C 1
ATOM 702 O O . VAL A 1 91 ? -6.371 3.203 -2.5 1 95.75 91 VAL A O 1
ATOM 705 N N . LEU A 1 92 ? -6.074 5.129 -1.435 1 96.56 92 LEU A N 1
ATOM 706 C CA . LEU A 1 92 ? -4.707 5.324 -1.905 1 96.56 92 LEU A CA 1
ATOM 707 C C . LEU A 1 92 ? -3.709 5.152 -0.765 1 96.56 92 LEU A C 1
ATOM 709 O O . LEU A 1 92 ? -3.898 5.703 0.321 1 96.56 92 LEU A O 1
ATOM 713 N N . VAL A 1 93 ? -2.67 4.395 -1.019 1 97.38 93 VAL A N 1
ATOM 714 C CA . VAL A 1 93 ? -1.647 4.137 -0.01 1 97.38 93 VAL A CA 1
ATOM 715 C C . VAL A 1 93 ? -0.304 4.688 -0.484 1 97.38 93 VAL A C 1
ATOM 717 O O . VAL A 1 93 ? 0.166 4.344 -1.57 1 97.38 93 VAL A O 1
ATOM 720 N N . TYR A 1 94 ? 0.29 5.547 0.274 1 98.19 94 TYR A N 1
ATOM 721 C CA . TYR A 1 94 ? 1.606 6.117 0.01 1 98.19 94 TYR A CA 1
ATOM 722 C C . TYR A 1 94 ? 2.645 5.559 0.975 1 98.19 94 TYR A C 1
ATOM 724 O O . TYR A 1 94 ? 2.705 5.965 2.137 1 98.19 94 TYR A O 1
ATOM 732 N N . PRO A 1 95 ? 3.525 4.75 0.515 1 97.38 95 PRO A N 1
ATOM 733 C CA . PRO A 1 95 ? 4.469 4.117 1.44 1 97.38 95 PRO A CA 1
ATOM 734 C C . PRO A 1 95 ? 5.773 4.895 1.576 1 97.38 95 PRO A C 1
ATOM 736 O O . PRO A 1 95 ? 6.582 4.602 2.461 1 97.38 95 PRO A O 1
ATOM 739 N N . GLU A 1 96 ? 6.078 5.848 0.741 1 96.69 96 GLU A N 1
ATOM 740 C CA . GLU A 1 96 ? 7.371 6.527 0.734 1 96.69 96 GLU A CA 1
ATOM 741 C C . GLU A 1 96 ? 7.293 7.875 1.442 1 96.69 96 GLU A C 1
ATOM 743 O O . GLU A 1 96 ? 6.445 8.711 1.112 1 96.69 96 GLU A O 1
ATOM 748 N N . PRO A 1 97 ? 8.258 8.164 2.305 1 97.31 97 PRO A N 1
ATOM 749 C CA . PRO A 1 97 ? 8.219 9.414 3.072 1 97.31 97 PRO A CA 1
ATOM 750 C C . PRO A 1 97 ? 8.188 10.656 2.182 1 97.31 97 PRO A C 1
ATOM 752 O O . PRO A 1 97 ? 7.477 11.617 2.482 1 97.31 97 PRO A O 1
ATOM 755 N N . ALA A 1 98 ? 8.922 10.617 1.108 1 97 98 ALA A N 1
ATOM 756 C CA . ALA A 1 98 ? 8.953 11.781 0.228 1 97 98 ALA A CA 1
ATOM 757 C C . ALA A 1 98 ? 7.566 12.07 -0.352 1 97 98 ALA A C 1
ATOM 759 O O . ALA A 1 98 ? 7.133 13.219 -0.403 1 97 98 ALA A O 1
ATOM 760 N N . ASP A 1 99 ? 6.891 11.055 -0.844 1 97.75 99 ASP A N 1
ATOM 761 C CA . ASP A 1 99 ? 5.539 11.203 -1.376 1 97.75 99 ASP A CA 1
ATOM 762 C C . ASP A 1 99 ? 4.57 11.672 -0.291 1 97.75 99 ASP A C 1
ATOM 764 O O . ASP A 1 99 ? 3.697 12.5 -0.546 1 97.75 99 ASP A O 1
ATOM 768 N N . ILE A 1 100 ? 4.754 11.086 0.892 1 98.5 100 ILE A N 1
ATOM 769 C CA . ILE A 1 100 ? 3.887 11.43 2.014 1 98.5 100 ILE A CA 1
ATOM 770 C C . ILE A 1 100 ? 4.004 12.914 2.318 1 98.5 100 ILE A C 1
ATOM 772 O O . ILE A 1 100 ? 2.996 13.625 2.404 1 98.5 100 ILE A O 1
ATOM 776 N N . LEU A 1 101 ? 5.262 13.359 2.447 1 98.31 101 LEU A N 1
ATOM 777 C CA . LEU A 1 101 ? 5.488 14.766 2.738 1 98.31 101 LEU A CA 1
ATOM 778 C C . LEU A 1 101 ? 4.91 15.648 1.635 1 98.31 101 LEU A C 1
ATOM 780 O O . LEU A 1 101 ? 4.32 16.688 1.914 1 98.31 101 LEU A O 1
ATOM 784 N N . ASP A 1 102 ? 5.043 15.25 0.466 1 97.81 102 ASP A N 1
ATOM 785 C CA . ASP A 1 102 ? 4.5 16 -0.662 1 97.81 102 ASP A CA 1
ATOM 786 C C . ASP A 1 102 ? 2.98 16.125 -0.563 1 97.81 102 ASP A C 1
ATOM 788 O O . ASP A 1 102 ? 2.426 17.203 -0.734 1 97.81 102 ASP A O 1
ATOM 792 N N . VAL A 1 103 ? 2.291 15.031 -0.338 1 97.94 103 VAL A N 1
ATOM 793 C CA . VAL A 1 103 ? 0.839 15.031 -0.204 1 97.94 103 VAL A CA 1
ATOM 794 C C . VAL A 1 103 ? 0.429 15.969 0.936 1 97.94 103 VAL A C 1
ATOM 796 O O . VAL A 1 103 ? -0.474 16.797 0.777 1 97.94 103 VAL A O 1
ATOM 799 N N . LEU A 1 104 ? 1.117 15.844 2.041 1 98.44 104 LEU A N 1
ATOM 800 C CA . LEU A 1 104 ? 0.752 16.609 3.225 1 98.44 104 LEU A CA 1
ATOM 801 C C . LEU A 1 104 ? 0.978 18.109 2.99 1 98.44 104 LEU A C 1
ATOM 803 O O . LEU A 1 104 ? 0.131 18.922 3.346 1 98.44 104 LEU A O 1
ATOM 807 N N . THR A 1 105 ? 2.092 18.438 2.422 1 97.25 105 THR A N 1
ATOM 808 C CA . THR A 1 105 ? 2.391 19.844 2.184 1 97.25 105 THR A CA 1
ATOM 809 C C . THR A 1 105 ? 1.429 20.438 1.156 1 97.25 105 THR A C 1
ATOM 811 O O . THR A 1 105 ? 1.028 21.594 1.27 1 97.25 105 THR A O 1
ATOM 814 N N . ARG A 1 106 ? 1.035 19.672 0.2 1 96.12 106 ARG A N 1
ATOM 815 C CA . ARG A 1 106 ? 0.039 20.141 -0.759 1 96.12 106 ARG A CA 1
ATOM 816 C C . ARG A 1 106 ? -1.305 20.375 -0.08 1 96.12 106 ARG A C 1
ATOM 818 O O . ARG A 1 106 ? -2.02 21.328 -0.42 1 96.12 106 ARG A O 1
ATOM 825 N N . ASN A 1 107 ? -1.664 19.516 0.803 1 97.19 107 ASN A N 1
ATOM 826 C CA . ASN A 1 107 ? -2.879 19.734 1.584 1 97.19 107 ASN A CA 1
ATOM 827 C C . ASN A 1 107 ? -2.818 21.031 2.371 1 97.19 107 ASN A C 1
ATOM 829 O O . ASN A 1 107 ? -3.795 21.781 2.41 1 97.19 107 ASN A O 1
ATOM 833 N N . LEU A 1 108 ? -1.698 21.312 2.979 1 97.81 108 LEU A N 1
ATOM 834 C CA . LEU A 1 108 ? -1.529 22.547 3.738 1 97.81 108 LEU A CA 1
ATOM 835 C C . LEU A 1 108 ? -1.639 23.766 2.828 1 97.81 108 LEU A C 1
ATOM 837 O O . LEU A 1 108 ? -2.234 24.766 3.205 1 97.81 108 LEU A O 1
ATOM 841 N N . ASP A 1 109 ? -1.058 23.625 1.7 1 95.62 109 ASP A N 1
ATOM 842 C CA . ASP A 1 109 ? -1.18 24.703 0.728 1 95.62 109 ASP A CA 1
ATOM 843 C C . ASP A 1 109 ? -2.645 24.969 0.389 1 95.62 109 ASP A C 1
ATOM 845 O O . ASP A 1 109 ? -3.064 26.125 0.316 1 95.62 109 ASP A O 1
ATOM 849 N N . GLN A 1 110 ? -3.375 23.922 0.153 1 96.12 110 GLN A N 1
ATOM 850 C CA . GLN A 1 110 ? -4.801 24.062 -0.134 1 96.12 110 GLN A CA 1
ATOM 851 C C . GLN A 1 110 ? -5.531 24.734 1.021 1 96.12 110 GLN A C 1
ATOM 853 O O . GLN A 1 110 ? -6.379 25.609 0.803 1 96.12 110 GLN A O 1
ATOM 858 N N . ILE A 1 111 ? -5.223 24.375 2.195 1 97.56 111 ILE A N 1
ATOM 859 C CA . ILE A 1 111 ? -5.828 24.969 3.387 1 97.56 111 ILE A CA 1
ATOM 860 C C . ILE A 1 111 ? -5.477 26.453 3.467 1 97.56 111 ILE A C 1
ATOM 862 O O . ILE A 1 111 ? -6.344 27.281 3.727 1 97.56 111 ILE A O 1
ATOM 866 N N . ASN A 1 112 ? -4.207 26.688 3.256 1 95.75 112 ASN A N 1
ATOM 867 C CA . ASN A 1 112 ? -3.727 28.062 3.309 1 95.75 112 ASN A CA 1
ATOM 868 C C . ASN A 1 112 ? -4.492 28.953 2.34 1 95.75 112 ASN A C 1
ATOM 870 O O . ASN A 1 112 ? -4.668 30.156 2.6 1 95.75 112 ASN A O 1
ATOM 874 N N . GLN A 1 113 ? -4.973 28.438 1.293 1 95.62 113 GLN A N 1
ATOM 875 C CA . GLN A 1 113 ? -5.715 29.203 0.299 1 95.62 113 GLN A CA 1
ATOM 876 C C . GLN A 1 113 ? -7.141 29.469 0.769 1 95.62 113 GLN A C 1
ATOM 878 O O . GLN A 1 113 ? -7.832 30.328 0.207 1 95.62 113 GLN A O 1
ATOM 883 N N . ARG A 1 114 ? -7.535 28.828 1.801 1 95.94 114 ARG A N 1
ATOM 884 C CA . ARG A 1 114 ? -8.938 28.891 2.199 1 95.94 114 ARG A CA 1
ATOM 885 C C . ARG A 1 114 ? -9.094 29.562 3.557 1 95.94 114 ARG A C 1
ATOM 887 O O . ARG A 1 114 ? -10.188 29.594 4.121 1 95.94 114 ARG A O 1
ATOM 894 N N . THR A 1 115 ? -8 29.969 4.141 1 95.19 115 THR A N 1
ATOM 895 C CA . THR A 1 115 ? -8.055 30.656 5.426 1 95.19 115 THR A CA 1
ATOM 896 C C . THR A 1 115 ? -7.062 31.828 5.457 1 95.19 115 THR A C 1
ATOM 898 O O . THR A 1 115 ? -6.113 31.859 4.672 1 95.19 115 THR A O 1
ATOM 901 N N . ARG A 1 116 ? -7.234 32.688 6.289 1 93.31 116 ARG A N 1
ATOM 902 C CA . ARG A 1 116 ? -6.34 33.844 6.488 1 93.31 116 ARG A CA 1
ATOM 903 C C . ARG A 1 116 ? -5.246 33.5 7.5 1 93.31 116 ARG A C 1
ATOM 905 O O . ARG A 1 116 ? -4.246 34.219 7.602 1 93.31 116 ARG A O 1
ATOM 912 N N . GLN A 1 117 ? -5.473 32.438 8.195 1 92.56 117 GLN A N 1
ATOM 913 C CA . GLN A 1 117 ? -4.469 32 9.156 1 92.56 117 GLN A CA 1
ATOM 914 C C . GLN A 1 117 ? -3.289 31.328 8.445 1 92.56 117 GLN A C 1
ATOM 916 O O . GLN A 1 117 ? -3.469 30.656 7.434 1 92.56 117 GLN A O 1
ATOM 921 N N . ASP A 1 118 ? -2.162 31.641 8.992 1 92.94 118 ASP A N 1
ATOM 922 C CA . ASP A 1 118 ? -0.987 30.922 8.5 1 92.94 118 ASP A CA 1
ATOM 923 C C . ASP A 1 118 ? -0.914 29.516 9.078 1 92.94 118 ASP A C 1
ATOM 925 O O . ASP A 1 118 ? -0.611 29.328 10.258 1 92.94 118 ASP A O 1
ATOM 929 N N . VAL A 1 119 ? -1.136 28.578 8.211 1 94.94 119 VAL A N 1
ATOM 930 C CA . VAL A 1 119 ? -1.187 27.203 8.672 1 94.94 119 VAL A CA 1
ATOM 931 C C . VAL A 1 119 ? 0.065 26.453 8.219 1 94.94 119 VAL A C 1
ATOM 933 O O . VAL A 1 119 ? 0.098 25.219 8.227 1 94.94 119 VAL A O 1
ATOM 936 N N . SER A 1 120 ? 1.093 27.156 7.805 1 94.12 120 SER A N 1
ATOM 937 C CA . SER A 1 120 ? 2.303 26.516 7.289 1 94.12 120 SER A CA 1
ATOM 938 C C . SER A 1 120 ? 3.076 25.812 8.398 1 94.12 120 SER A C 1
ATOM 940 O O . SER A 1 120 ? 2.973 26.188 9.57 1 94.12 120 SER A O 1
ATOM 942 N N . VAL A 1 121 ? 3.686 24.781 8.039 1 96.69 121 VAL A N 1
ATOM 943 C CA . VAL A 1 121 ? 4.602 24.062 8.914 1 96.69 121 VAL A CA 1
ATOM 944 C C . VAL A 1 121 ? 6.035 24.234 8.422 1 96.69 121 VAL A C 1
ATOM 946 O O . VAL A 1 121 ? 6.312 24.047 7.234 1 96.69 121 VAL A O 1
ATOM 949 N N . ALA A 1 122 ? 6.898 24.672 9.305 1 96.38 122 ALA A N 1
ATOM 950 C CA . ALA A 1 122 ? 8.312 24.766 8.953 1 96.38 122 ALA A CA 1
ATOM 951 C C . ALA A 1 122 ? 8.969 23.391 8.938 1 96.38 122 ALA A C 1
ATOM 953 O O . ALA A 1 122 ? 9.18 22.781 9.992 1 96.38 122 ALA A O 1
ATOM 954 N N . LEU A 1 123 ? 9.375 22.969 7.766 1 97.5 123 LEU A N 1
ATOM 955 C CA . LEU A 1 123 ? 10.016 21.672 7.629 1 97.5 123 LEU A CA 1
ATOM 956 C C . LEU A 1 123 ? 11.484 21.734 8.039 1 97.5 123 LEU A C 1
ATOM 958 O O . LEU A 1 123 ? 12.117 22.781 7.906 1 97.5 123 LEU A O 1
ATOM 962 N N . SER A 1 124 ? 11.961 20.656 8.516 1 97.5 124 SER A N 1
ATOM 963 C CA . SER A 1 124 ? 13.406 20.547 8.703 1 97.5 124 SER A CA 1
ATOM 964 C C . SER A 1 124 ? 14.148 20.688 7.375 1 97.5 124 SER A C 1
ATOM 966 O O . SER A 1 124 ? 13.547 20.578 6.305 1 97.5 124 SER A O 1
ATOM 968 N N . GLU A 1 125 ? 15.477 20.891 7.484 1 95.69 125 GLU A N 1
ATOM 969 C CA . GLU A 1 125 ? 16.281 20.984 6.277 1 95.69 125 GLU A CA 1
ATOM 970 C C . GLU A 1 125 ? 16.188 19.703 5.449 1 95.69 125 GLU A C 1
ATOM 972 O O . GLU A 1 125 ? 16.031 19.75 4.23 1 95.69 125 GLU A O 1
ATOM 977 N N . THR A 1 126 ? 16.156 18.594 6.09 1 95.94 126 THR A N 1
ATOM 978 C CA . THR A 1 126 ? 16.078 17.297 5.434 1 95.94 126 THR A CA 1
ATOM 979 C C . THR A 1 126 ? 14.727 17.109 4.754 1 95.94 126 THR A C 1
ATOM 981 O O . THR A 1 126 ? 14.656 16.656 3.607 1 95.94 126 THR A O 1
ATOM 984 N N . GLY A 1 127 ? 13.688 17.406 5.426 1 95.56 127 GLY A N 1
ATOM 985 C CA . GLY A 1 127 ? 12.359 17.312 4.855 1 95.56 127 GLY A CA 1
ATOM 986 C C . GLY A 1 127 ? 12.148 18.203 3.654 1 95.56 127 GLY A C 1
ATOM 987 O O . GLY A 1 127 ? 11.523 17.812 2.67 1 95.56 127 GLY A O 1
ATOM 988 N N . ALA A 1 128 ? 12.703 19.406 3.779 1 95.56 128 ALA A N 1
ATOM 989 C CA . ALA A 1 128 ? 12.578 20.375 2.689 1 95.56 128 ALA A CA 1
ATOM 990 C C . ALA A 1 128 ? 13.281 19.875 1.433 1 95.56 128 ALA A C 1
ATOM 992 O O . ALA A 1 128 ? 12.789 20.047 0.319 1 95.56 128 ALA A O 1
ATOM 993 N N . GLU A 1 129 ? 14.359 19.203 1.648 1 94.31 129 GLU A N 1
ATOM 994 C CA . GLU A 1 129 ? 15.125 18.656 0.529 1 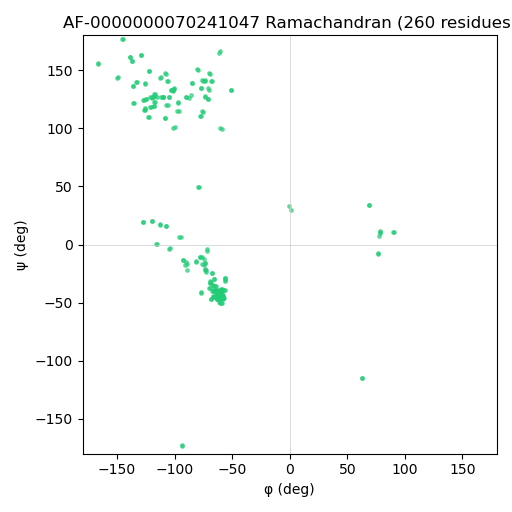94.31 129 GLU A CA 1
ATOM 995 C C . GLU A 1 129 ? 14.375 17.531 -0.155 1 94.31 129 GLU A C 1
ATOM 997 O O . GLU A 1 129 ? 14.484 17.344 -1.368 1 94.31 129 GLU A O 1
ATOM 1002 N N . LEU A 1 130 ? 13.625 16.781 0.578 1 92.44 130 LEU A N 1
ATOM 1003 C CA . LEU A 1 130 ? 12.898 15.625 0.058 1 92.44 130 LEU A CA 1
ATOM 1004 C C . LEU A 1 130 ? 11.773 16.062 -0.873 1 92.44 130 LEU A C 1
ATOM 1006 O O . LEU A 1 130 ? 11.406 15.336 -1.798 1 92.44 130 LEU A O 1
ATOM 1010 N N . VAL A 1 131 ? 11.203 17.203 -0.635 1 90.44 131 VAL A N 1
ATOM 1011 C CA . VAL A 1 131 ? 10.047 17.625 -1.419 1 90.44 131 VAL A CA 1
ATOM 1012 C C . VAL A 1 131 ? 10.461 18.703 -2.414 1 90.44 131 VAL A C 1
ATOM 1014 O O . VAL A 1 131 ? 9.617 19.25 -3.127 1 90.44 131 VAL A O 1
ATOM 1017 N N . ALA A 1 132 ? 11.695 19.141 -2.395 1 80.69 132 ALA A N 1
ATOM 1018 C CA . ALA A 1 132 ? 12.195 20.156 -3.316 1 80.69 132 ALA A CA 1
ATOM 1019 C C . ALA A 1 132 ? 12.336 19.594 -4.73 1 80.69 132 ALA A C 1
ATOM 1021 O O . ALA A 1 132 ? 12.57 18.406 -4.91 1 80.69 132 ALA A O 1
ATOM 1022 N N . MET B 1 1 ? -11.375 -14.438 2.652 1 93.69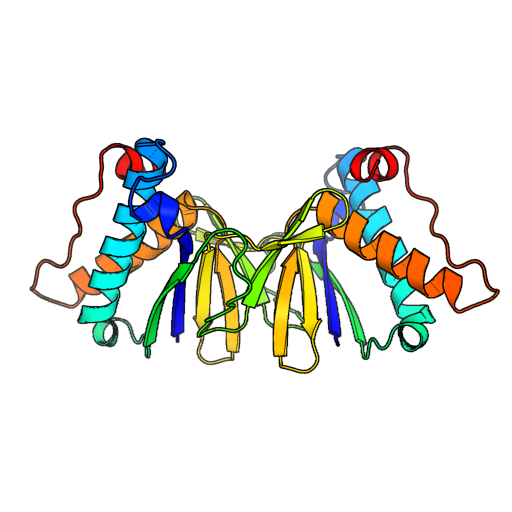 1 MET B N 1
ATOM 1023 C CA . MET B 1 1 ? -10.125 -13.844 2.186 1 93.69 1 MET B CA 1
ATOM 1024 C C . MET B 1 1 ? -10.156 -13.633 0.675 1 93.69 1 MET B C 1
ATOM 1026 O O . MET B 1 1 ? -10.641 -14.492 -0.064 1 93.69 1 MET B O 1
ATOM 1030 N N . ARG B 1 2 ? -9.82 -12.492 0.169 1 96.56 2 ARG B N 1
ATOM 1031 C CA . ARG B 1 2 ? -9.703 -12.156 -1.245 1 96.56 2 ARG B CA 1
ATOM 1032 C C . ARG B 1 2 ? -8.297 -11.648 -1.573 1 96.56 2 ARG B C 1
ATOM 1034 O O . ARG B 1 2 ? -7.633 -11.055 -0.724 1 96.56 2 ARG B O 1
ATOM 1041 N N . MET B 1 3 ? -7.93 -11.938 -2.797 1 97.94 3 MET B N 1
ATOM 1042 C CA . MET B 1 3 ? -6.605 -11.547 -3.266 1 97.94 3 MET B CA 1
ATOM 1043 C C . MET B 1 3 ? -6.684 -10.891 -4.637 1 97.94 3 MET B C 1
ATOM 1045 O O . MET B 1 3 ? -7.465 -11.312 -5.488 1 97.94 3 MET B O 1
ATOM 1049 N N . GLU B 1 4 ? -5.926 -9.898 -4.809 1 97.69 4 GLU B N 1
ATOM 1050 C CA . GLU B 1 4 ? -5.828 -9.281 -6.125 1 97.69 4 GLU B CA 1
ATOM 1051 C C . GLU B 1 4 ? -4.375 -8.984 -6.492 1 97.69 4 GLU B C 1
ATOM 1053 O O . GLU B 1 4 ? -3.678 -8.281 -5.758 1 97.69 4 GLU B O 1
ATOM 1058 N N . LEU B 1 5 ? -3.951 -9.523 -7.562 1 97.81 5 LEU B N 1
ATOM 1059 C CA . LEU B 1 5 ? -2.674 -9.172 -8.172 1 97.81 5 LEU B CA 1
ATOM 1060 C C . LEU B 1 5 ? -2.867 -8.148 -9.289 1 97.81 5 LEU B C 1
ATOM 1062 O O . LEU B 1 5 ? -3.648 -8.375 -10.211 1 97.81 5 LEU B O 1
ATOM 1066 N N . ARG B 1 6 ? -2.219 -7.078 -9.109 1 95.25 6 ARG B N 1
ATOM 1067 C CA . ARG B 1 6 ? -2.184 -6.051 -10.141 1 95.25 6 ARG B CA 1
ATOM 1068 C C . ARG B 1 6 ? -0.798 -5.949 -10.766 1 95.25 6 ARG B C 1
ATOM 1070 O O . ARG B 1 6 ? 0.205 -5.848 -10.055 1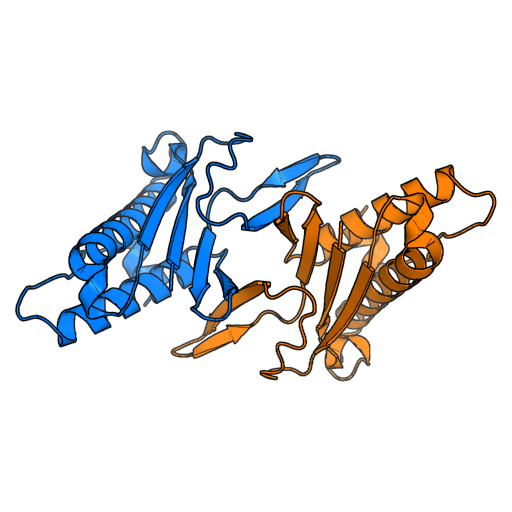 95.25 6 ARG B O 1
ATOM 1077 N N . VAL B 1 7 ? -0.789 -6.035 -12.125 1 95.25 7 VAL B N 1
ATOM 1078 C CA . VAL B 1 7 ? 0.498 -5.941 -12.812 1 95.25 7 VAL B CA 1
ATOM 1079 C C . VAL B 1 7 ? 0.366 -5.043 -14.039 1 95.25 7 VAL B C 1
ATOM 1081 O O . VAL B 1 7 ? -0.737 -4.84 -14.555 1 95.25 7 VAL B O 1
ATOM 1084 N N . CYS B 1 8 ? 1.491 -4.523 -14.453 1 93.06 8 CYS B N 1
ATOM 1085 C CA . CYS B 1 8 ? 1.543 -3.736 -15.68 1 93.06 8 CYS B CA 1
ATOM 1086 C C . CYS B 1 8 ? 1.358 -4.621 -16.906 1 93.06 8 CYS B C 1
ATOM 1088 O O . CYS B 1 8 ? 2.139 -5.551 -17.125 1 93.06 8 CYS B O 1
ATOM 1090 N N . LYS B 1 9 ? 0.432 -4.285 -17.672 1 93.31 9 LYS B N 1
ATOM 1091 C CA . LYS B 1 9 ? 0.121 -5.074 -18.859 1 93.31 9 LYS B CA 1
ATOM 1092 C C . LYS B 1 9 ? 1.301 -5.098 -19.828 1 93.31 9 LYS B C 1
ATOM 1094 O O . LYS B 1 9 ? 1.622 -6.141 -20.406 1 93.31 9 LYS B O 1
ATOM 1099 N N . HIS B 1 10 ? 1.952 -4.023 -20.016 1 93.19 10 HIS B N 1
ATOM 1100 C CA . HIS B 1 10 ? 3.049 -3.922 -20.984 1 93.19 10 HIS B CA 1
ATOM 1101 C C . HIS B 1 10 ? 4.258 -4.73 -20.516 1 93.19 10 HIS B C 1
ATOM 1103 O O . HIS B 1 10 ? 4.988 -5.289 -21.344 1 93.19 10 HIS B O 1
ATOM 1109 N N . CYS B 1 11 ? 4.5 -4.719 -19.266 1 94.19 11 CYS B N 1
ATOM 1110 C CA . CYS B 1 11 ? 5.539 -5.594 -18.734 1 94.19 11 CYS B CA 1
ATOM 1111 C C . CYS B 1 11 ? 5.188 -7.059 -18.953 1 94.19 11 CYS B C 1
ATOM 1113 O O . CYS B 1 11 ? 6.047 -7.855 -19.328 1 94.19 11 CYS B O 1
ATOM 1115 N N . TYR B 1 12 ? 4.02 -7.379 -18.766 1 96.25 12 TYR B N 1
ATOM 1116 C CA . TYR B 1 12 ? 3.564 -8.758 -18.922 1 96.25 12 TYR B CA 1
ATOM 1117 C C . TYR B 1 12 ? 3.736 -9.234 -20.359 1 96.25 12 TYR B C 1
ATOM 1119 O O . TYR B 1 12 ? 4.203 -10.352 -20.594 1 96.25 12 TYR B O 1
ATOM 1127 N N . THR B 1 13 ? 3.369 -8.336 -21.297 1 96.31 13 THR B N 1
ATOM 1128 C CA . THR B 1 13 ? 3.395 -8.711 -22.703 1 96.31 13 THR B CA 1
ATOM 1129 C C . THR B 1 13 ? 4.809 -8.586 -23.266 1 96.31 13 THR B C 1
ATOM 1131 O O . THR B 1 13 ? 5.086 -9.07 -24.375 1 96.31 13 THR B O 1
ATOM 1134 N N . GLY B 1 14 ? 5.723 -7.898 -22.562 1 93.38 14 GLY B N 1
ATOM 1135 C CA . GLY B 1 14 ? 7.098 -7.719 -23.016 1 93.38 14 GLY B CA 1
ATOM 1136 C C . GLY B 1 14 ? 7.293 -6.477 -23.859 1 93.38 14 GLY B C 1
ATOM 1137 O O . GLY B 1 14 ? 8.375 -6.262 -24.406 1 93.38 14 GLY B O 1
ATOM 1138 N N . GLU B 1 15 ? 6.355 -5.664 -23.906 1 89.75 15 GLU B N 1
ATOM 1139 C CA . GLU B 1 15 ? 6.391 -4.504 -24.797 1 89.75 15 GLU B CA 1
ATOM 1140 C C . GLU B 1 15 ? 7.371 -3.449 -24.297 1 89.75 15 GLU B C 1
ATOM 1142 O O . GLU B 1 15 ? 7.859 -2.623 -25.062 1 89.75 15 GLU B O 1
ATOM 1147 N N . HIS B 1 16 ? 7.719 -3.395 -22.984 1 84 16 HIS B N 1
ATOM 1148 C CA . HIS B 1 16 ? 8.656 -2.416 -22.438 1 84 16 HIS B CA 1
ATOM 1149 C C . HIS B 1 16 ? 10.094 -2.76 -22.828 1 84 16 HIS B C 1
ATOM 1151 O O . HIS B 1 16 ? 11 -1.935 -22.672 1 84 16 HIS B O 1
ATOM 1157 N N . GLY B 1 17 ? 10.312 -3.98 -23.344 1 85.56 17 GLY B N 1
ATOM 1158 C CA . GLY B 1 17 ? 11.641 -4.367 -23.812 1 85.56 17 GLY B CA 1
ATOM 1159 C C . GLY B 1 17 ? 12.57 -4.746 -22.672 1 85.56 17 GLY B C 1
ATOM 1160 O O . GLY B 1 17 ? 13.797 -4.734 -22.844 1 85.56 17 GLY B O 1
ATOM 1161 N N . ASN B 1 18 ? 12.141 -4.883 -21.5 1 92.56 18 ASN B N 1
ATOM 1162 C CA . ASN B 1 18 ? 12.898 -5.371 -20.344 1 92.56 18 ASN B CA 1
ATOM 1163 C C . ASN B 1 18 ? 12.57 -6.824 -20.031 1 92.56 18 ASN B C 1
ATOM 1165 O O . ASN B 1 18 ? 11.586 -7.105 -19.344 1 92.56 18 ASN B O 1
ATOM 1169 N N . GLU B 1 19 ? 13.398 -7.676 -20.438 1 94.38 19 GLU B N 1
ATOM 1170 C CA . GLU B 1 19 ? 13.133 -9.109 -20.391 1 94.38 19 GLU B CA 1
ATOM 1171 C C . GLU B 1 19 ? 13.047 -9.609 -18.953 1 94.38 19 GLU B C 1
ATOM 1173 O O . GLU B 1 19 ? 12.242 -10.492 -18.641 1 94.38 19 GLU B O 1
ATOM 1178 N N . GLN B 1 20 ? 13.898 -9.109 -18.125 1 94.75 20 GLN B N 1
ATOM 1179 C CA . GLN B 1 20 ? 13.891 -9.531 -16.734 1 94.75 20 GLN B CA 1
ATOM 1180 C C . GLN B 1 20 ? 12.578 -9.156 -16.047 1 94.75 20 GLN B C 1
ATOM 1182 O O . GLN B 1 20 ? 11.977 -9.984 -15.352 1 94.75 20 GLN B O 1
ATOM 1187 N N . LYS B 1 21 ? 12.125 -7.941 -16.281 1 94.81 21 LYS B N 1
ATOM 1188 C CA . LYS B 1 21 ? 10.859 -7.5 -15.711 1 94.81 21 LYS B CA 1
ATOM 1189 C C . LYS B 1 21 ? 9.695 -8.312 -16.266 1 94.81 21 LYS B C 1
ATOM 1191 O O . LYS B 1 21 ? 8.766 -8.664 -15.539 1 94.81 21 LYS B O 1
ATOM 1196 N N . THR B 1 22 ? 9.758 -8.602 -17.531 1 97.06 22 THR B N 1
ATOM 1197 C CA . THR B 1 22 ? 8.727 -9.422 -18.156 1 97.06 22 THR B CA 1
ATOM 1198 C C . THR B 1 22 ? 8.672 -10.805 -17.516 1 97.06 22 THR B C 1
ATOM 1200 O O . THR B 1 22 ? 7.59 -11.281 -17.156 1 97.06 22 THR B O 1
ATOM 1203 N N . ALA B 1 23 ? 9.805 -11.359 -17.344 1 97.56 23 ALA B N 1
ATOM 1204 C CA . ALA B 1 23 ? 9.875 -12.695 -16.766 1 97.56 23 ALA B CA 1
ATOM 1205 C C . ALA B 1 23 ? 9.273 -12.719 -15.359 1 97.56 23 ALA B C 1
ATOM 1207 O O . ALA B 1 23 ? 8.469 -13.586 -15.031 1 97.56 23 ALA B O 1
ATOM 1208 N N . ILE B 1 24 ? 9.617 -11.797 -14.547 1 97.69 24 ILE B N 1
ATOM 1209 C CA . ILE B 1 24 ? 9.125 -11.703 -13.18 1 97.69 24 ILE B CA 1
ATOM 1210 C C . ILE B 1 24 ? 7.613 -11.492 -13.18 1 97.69 24 ILE B C 1
ATOM 1212 O O . ILE B 1 24 ? 6.891 -12.133 -12.414 1 97.69 24 ILE B O 1
ATOM 1216 N N . THR B 1 25 ? 7.18 -10.594 -14.031 1 97.88 25 THR B N 1
ATOM 1217 C CA . THR B 1 25 ? 5.75 -10.312 -14.125 1 97.88 25 THR B CA 1
ATOM 1218 C C . THR B 1 25 ? 4.977 -11.562 -14.539 1 97.88 25 THR B C 1
ATOM 1220 O O . THR B 1 25 ? 3.945 -11.883 -13.945 1 97.88 25 THR B O 1
ATOM 1223 N N . GLN B 1 26 ? 5.453 -12.25 -15.484 1 98.5 26 GLN B N 1
ATOM 1224 C CA . GLN B 1 26 ? 4.809 -13.477 -15.953 1 98.5 26 GLN B CA 1
ATOM 1225 C C . GLN B 1 26 ? 4.824 -14.547 -14.875 1 98.5 26 GLN B C 1
ATOM 1227 O O . GLN B 1 26 ? 3.861 -15.305 -14.727 1 98.5 26 GLN B O 1
ATOM 1232 N N . ASP B 1 27 ? 5.926 -14.648 -14.148 1 98.62 27 ASP B N 1
ATOM 1233 C CA . ASP B 1 27 ? 5.992 -15.578 -13.031 1 98.62 27 ASP B CA 1
ATOM 1234 C C . ASP B 1 27 ? 4.895 -15.289 -12.008 1 98.62 27 ASP B C 1
ATOM 1236 O O . ASP B 1 27 ? 4.203 -16.203 -11.555 1 98.62 27 ASP B O 1
ATOM 1240 N N . MET B 1 28 ? 4.738 -14.008 -11.641 1 98.75 28 MET B N 1
ATOM 1241 C CA . MET B 1 28 ? 3.717 -13.617 -10.672 1 98.75 28 MET B CA 1
ATOM 1242 C C . MET B 1 28 ? 2.326 -13.992 -11.172 1 98.75 28 MET B C 1
ATOM 1244 O O . MET B 1 28 ? 1.526 -14.562 -10.422 1 98.75 28 MET B O 1
ATOM 1248 N N . VAL B 1 29 ? 2.082 -13.734 -12.414 1 98.62 29 VAL B N 1
ATOM 1249 C CA . VAL B 1 29 ? 0.774 -14.023 -12.992 1 98.62 29 VAL B CA 1
ATOM 1250 C C . VAL B 1 29 ? 0.542 -15.531 -13.031 1 98.62 29 VAL B C 1
ATOM 1252 O O . VAL B 1 29 ? -0.536 -16 -12.664 1 98.62 29 VAL B O 1
ATOM 1255 N N . ALA B 1 30 ? 1.537 -16.266 -13.438 1 98.75 30 ALA B N 1
ATOM 1256 C CA . ALA B 1 30 ? 1.41 -17.719 -13.492 1 98.75 30 ALA B CA 1
ATOM 1257 C C . ALA B 1 30 ? 1.106 -18.312 -12.117 1 98.75 30 ALA B C 1
ATOM 1259 O O . ALA B 1 30 ? 0.234 -19.172 -11.977 1 98.75 30 ALA B O 1
ATOM 1260 N N . CYS B 1 31 ? 1.802 -17.844 -11.148 1 98.69 31 CYS B N 1
ATOM 1261 C CA . CYS B 1 31 ? 1.564 -18.312 -9.781 1 98.69 31 CYS B CA 1
ATOM 1262 C C . CYS B 1 31 ? 0.149 -17.969 -9.328 1 98.69 31 CYS B C 1
ATOM 1264 O O . CYS B 1 31 ? -0.551 -18.812 -8.781 1 98.69 31 CYS B O 1
ATOM 1266 N N . ALA B 1 32 ? -0.251 -16.781 -9.57 1 98.75 32 ALA B N 1
ATOM 1267 C CA . ALA B 1 32 ? -1.577 -16.328 -9.148 1 98.75 32 ALA B CA 1
ATOM 1268 C C . ALA B 1 32 ? -2.672 -17.125 -9.852 1 98.75 32 ALA B C 1
ATOM 1270 O O . ALA B 1 32 ? -3.688 -17.469 -9.242 1 98.75 32 ALA B O 1
ATOM 1271 N N . GLU B 1 33 ? -2.504 -17.375 -11.109 1 98.69 33 GLU B N 1
ATOM 1272 C CA . GLU B 1 33 ? -3.475 -18.172 -11.859 1 98.69 33 GLU B CA 1
ATOM 1273 C C . GLU B 1 33 ? -3.594 -19.578 -11.281 1 98.69 33 GLU B C 1
ATOM 1275 O O . GLU B 1 33 ? -4.699 -20.109 -11.156 1 98.69 33 GLU B O 1
ATOM 1280 N N . GLN B 1 34 ? -2.455 -20.141 -11.047 1 98.56 34 GLN B N 1
ATOM 1281 C CA . GLN B 1 34 ? -2.457 -21.469 -10.445 1 98.56 34 GLN B CA 1
ATOM 1282 C C . GLN B 1 34 ? -3.154 -21.469 -9.094 1 98.56 34 GLN B C 1
ATOM 1284 O O . GLN B 1 34 ? -3.938 -22.375 -8.789 1 98.56 34 GLN B O 1
ATOM 1289 N N . ILE B 1 35 ? -2.92 -20.516 -8.234 1 98.56 35 ILE B N 1
ATOM 1290 C CA . ILE B 1 35 ? -3.568 -20.359 -6.938 1 98.56 35 ILE B CA 1
ATOM 1291 C C . ILE B 1 35 ? -5.078 -20.25 -7.125 1 98.56 35 ILE B C 1
ATOM 1293 O O . ILE B 1 35 ? -5.852 -20.859 -6.383 1 98.56 35 ILE B O 1
ATOM 1297 N N . ARG B 1 36 ? -5.469 -19.438 -8.117 1 98.25 36 ARG B N 1
ATOM 1298 C CA . ARG B 1 36 ? -6.887 -19.25 -8.398 1 98.25 36 ARG B CA 1
ATOM 1299 C C . ARG B 1 36 ? -7.582 -20.578 -8.664 1 98.25 36 ARG B C 1
ATOM 1301 O O . ARG B 1 36 ? -8.711 -20.797 -8.227 1 98.25 36 ARG B O 1
ATOM 1308 N N . GLU B 1 37 ? -6.938 -21.453 -9.352 1 97.75 37 GLU B N 1
ATOM 1309 C CA . GLU B 1 37 ? -7.516 -22.75 -9.695 1 97.75 37 GLU B CA 1
ATOM 1310 C C . GLU B 1 37 ? -7.746 -23.594 -8.445 1 97.75 37 GLU B C 1
ATOM 1312 O O . GLU B 1 37 ? -8.672 -24.406 -8.406 1 97.75 37 GLU B O 1
ATOM 1317 N N . TYR B 1 38 ? -6.961 -23.391 -7.48 1 97.75 38 TYR B N 1
ATOM 1318 C CA . TYR B 1 38 ? -7.012 -24.266 -6.312 1 97.75 38 TYR B CA 1
ATOM 1319 C C . TYR B 1 38 ? -7.344 -23.469 -5.055 1 97.75 38 TYR B C 1
ATOM 1321 O O . TYR B 1 38 ? -7.027 -23.891 -3.941 1 97.75 38 TYR B O 1
ATOM 1329 N N . LYS B 1 39 ? -7.895 -22.344 -5.176 1 97.5 39 LYS B N 1
ATOM 1330 C CA . LYS B 1 39 ? -8.086 -21.344 -4.125 1 97.5 39 LYS B CA 1
ATOM 1331 C C . LYS B 1 39 ? -8.852 -21.938 -2.941 1 97.5 39 LYS B C 1
ATOM 1333 O O . LYS B 1 39 ? -8.586 -21.578 -1.789 1 97.5 39 LYS B O 1
ATOM 1338 N N . ASP B 1 40 ? -9.75 -22.906 -3.168 1 96.81 40 ASP B N 1
ATOM 1339 C CA . ASP B 1 40 ? -10.602 -23.469 -2.123 1 96.81 40 ASP B CA 1
ATOM 1340 C C . ASP B 1 40 ? -9.781 -24.25 -1.109 1 96.81 40 ASP B C 1
ATOM 1342 O O . ASP B 1 40 ? -10.164 -24.375 0.054 1 96.81 40 ASP B O 1
ATOM 1346 N N . LEU B 1 41 ? -8.656 -24.719 -1.537 1 97.19 41 LEU B N 1
ATOM 1347 C CA . LEU B 1 41 ? -7.82 -25.547 -0.677 1 97.19 41 LEU B CA 1
ATOM 1348 C C . LEU B 1 41 ? -7.137 -24.703 0.395 1 97.19 41 LEU B C 1
ATOM 1350 O O . LEU B 1 41 ? -6.645 -25.234 1.393 1 97.19 41 LEU B O 1
ATOM 1354 N N . ILE B 1 42 ? -7.098 -23.344 0.224 1 95.75 42 ILE B N 1
ATOM 1355 C CA . ILE B 1 42 ? -6.449 -22.5 1.22 1 95.75 42 ILE B CA 1
ATOM 1356 C C . ILE B 1 42 ? -7.406 -21.391 1.668 1 95.75 42 ILE B C 1
ATOM 1358 O O . ILE B 1 42 ? -6.973 -20.312 2.09 1 95.75 42 ILE B O 1
ATOM 1362 N N . SER B 1 43 ? -8.672 -21.531 1.472 1 94.12 43 SER B N 1
ATOM 1363 C CA . SER B 1 43 ? -9.758 -20.719 2.014 1 94.12 43 SER B CA 1
ATOM 1364 C C . SER B 1 43 ? -9.742 -19.312 1.417 1 94.12 43 SER B C 1
ATOM 1366 O O . SER B 1 43 ? -10.008 -18.328 2.115 1 94.12 43 SER B O 1
ATOM 1368 N N . LEU B 1 44 ? -9.344 -19.219 0.177 1 96.06 44 LEU B N 1
ATOM 1369 C CA . LEU B 1 44 ? -9.516 -17.984 -0.59 1 96.06 44 LEU B CA 1
ATOM 1370 C C . LEU B 1 44 ? -10.859 -17.984 -1.311 1 96.06 44 LEU B C 1
ATOM 1372 O O . LEU B 1 44 ? -11.203 -18.953 -2.002 1 96.06 44 LEU B O 1
ATOM 1376 N N . GLU B 1 45 ? -11.57 -16.953 -1.086 1 95.75 45 GLU B N 1
ATOM 1377 C CA . GLU B 1 45 ? -12.867 -16.828 -1.747 1 95.75 45 GLU B CA 1
ATOM 1378 C C . GLU B 1 45 ? -12.703 -16.406 -3.205 1 95.75 45 GLU B C 1
ATOM 1380 O O . GLU B 1 45 ? -13.398 -16.922 -4.086 1 95.75 45 GLU B O 1
ATOM 1385 N N . SER B 1 46 ? -11.797 -15.484 -3.465 1 96.44 46 SER B N 1
ATOM 1386 C CA . SER B 1 46 ? -11.602 -14.977 -4.82 1 96.44 46 SER B CA 1
ATOM 1387 C C . SER B 1 46 ? -10.156 -14.539 -5.039 1 96.44 46 SER B C 1
ATOM 1389 O O . SER B 1 46 ? -9.5 -14.055 -4.113 1 96.44 46 SER B O 1
ATOM 1391 N N . VAL B 1 47 ? -9.695 -14.781 -6.191 1 97.88 47 VAL B N 1
ATOM 1392 C CA . VAL B 1 47 ? -8.391 -14.312 -6.66 1 97.88 47 VAL B CA 1
ATOM 1393 C C . VAL B 1 47 ? -8.562 -13.539 -7.965 1 97.88 47 VAL B C 1
ATOM 1395 O O . VAL B 1 47 ? -8.984 -14.102 -8.977 1 97.88 47 VAL B O 1
ATOM 1398 N N . TYR B 1 48 ? -8.258 -12.289 -7.922 1 96.5 48 TYR B N 1
ATOM 1399 C CA . TYR B 1 48 ? -8.344 -11.43 -9.102 1 96.5 48 TYR B CA 1
ATOM 1400 C C . TYR B 1 48 ? -6.957 -11.109 -9.641 1 96.5 48 TYR B C 1
ATOM 1402 O O . TYR B 1 48 ? -6.02 -10.883 -8.875 1 96.5 48 TYR B O 1
ATOM 1410 N N . ILE B 1 49 ? -6.848 -11.094 -10.875 1 96.81 49 ILE B N 1
ATOM 1411 C CA . ILE B 1 49 ? -5.629 -10.703 -11.57 1 96.81 49 ILE B CA 1
ATOM 1412 C C . ILE B 1 49 ? -5.938 -9.586 -12.57 1 96.81 49 ILE B C 1
ATOM 1414 O O . ILE B 1 49 ? -6.695 -9.789 -13.516 1 96.81 49 ILE B O 1
ATOM 1418 N N . THR B 1 50 ? -5.352 -8.484 -12.328 1 93.62 50 THR B N 1
ATOM 1419 C CA . THR B 1 50 ? -5.629 -7.312 -13.148 1 93.62 50 THR B CA 1
ATOM 1420 C C . THR B 1 50 ? -4.367 -6.844 -13.867 1 93.62 50 THR B C 1
ATOM 1422 O O . THR B 1 50 ? -3.365 -6.52 -13.227 1 93.62 50 THR B O 1
ATOM 1425 N N . LYS B 1 51 ? -4.391 -6.848 -15.102 1 93.25 51 LYS B N 1
ATOM 1426 C CA . LYS B 1 51 ? -3.32 -6.285 -15.922 1 93.25 51 LYS B CA 1
ATOM 1427 C C . LYS B 1 51 ? -3.65 -4.859 -16.359 1 93.25 51 LYS B C 1
ATOM 1429 O O . LYS B 1 51 ? -4.562 -4.648 -17.172 1 93.25 51 LYS B O 1
ATOM 1434 N N . VAL B 1 52 ? -2.902 -3.969 -15.906 1 91.44 52 VAL B N 1
ATOM 1435 C CA . VAL B 1 52 ? -3.293 -2.574 -16.078 1 91.44 52 VAL B CA 1
ATOM 1436 C C . VAL B 1 52 ? -2.398 -1.914 -17.125 1 91.44 52 VAL B C 1
ATOM 1438 O O . VAL B 1 52 ? -1.213 -2.234 -17.234 1 91.44 52 VAL B O 1
ATOM 1441 N N . GLU B 1 53 ? -3.137 -0.977 -17.797 1 85.69 53 GLU B N 1
ATOM 1442 C CA . GLU B 1 53 ? -2.367 -0.163 -18.734 1 85.69 53 GLU B CA 1
ATOM 1443 C C . GLU B 1 53 ? -1.707 1.018 -18.031 1 85.69 53 GLU B C 1
ATOM 1445 O O . GLU B 1 53 ? -2.289 1.603 -17.109 1 85.69 53 GLU B O 1
ATOM 1450 N N . GLU B 1 54 ? -0.491 1.213 -18.453 1 71.06 54 GLU B N 1
ATOM 1451 C CA . GLU B 1 54 ? 0.227 2.338 -17.859 1 71.06 54 GLU B CA 1
ATOM 1452 C C . GLU B 1 54 ? -0.601 3.617 -17.922 1 71.06 54 GLU B C 1
ATOM 1454 O O . GLU B 1 54 ? -1.146 3.957 -18.984 1 71.06 54 GLU B O 1
ATOM 1459 N N . GLY B 1 55 ? -0.646 4.27 -16.828 1 60.59 55 GLY B N 1
ATOM 1460 C CA . GLY B 1 55 ? -1.372 5.531 -16.812 1 60.59 55 GLY B CA 1
ATOM 1461 C C . GLY B 1 55 ? -2.879 5.352 -16.781 1 60.59 55 GLY B C 1
ATOM 1462 O O . GLY B 1 55 ? -3.627 6.324 -16.891 1 60.59 55 GLY B O 1
ATOM 1463 N N . GLY B 1 56 ? -3.275 4.125 -16.922 1 57.31 56 GLY B N 1
ATOM 1464 C CA . GLY B 1 56 ? -4.715 3.918 -16.922 1 57.31 56 GLY B CA 1
ATOM 1465 C C . GLY B 1 56 ? -5.348 4.113 -15.555 1 57.31 56 GLY B C 1
ATOM 1466 O O . GLY B 1 56 ? -4.68 3.982 -14.531 1 57.31 56 GLY B O 1
ATOM 1467 N N . SER B 1 57 ? -6.453 4.863 -15.688 1 53.66 57 SER B N 1
ATOM 1468 C CA . SER B 1 57 ? -7.23 5.191 -14.5 1 53.66 57 SER B CA 1
ATOM 1469 C C . SER B 1 57 ? -8.055 3.998 -14.031 1 53.66 57 SER B C 1
ATOM 1471 O O . SER B 1 57 ? -8.719 4.062 -12.992 1 53.66 57 SER B O 1
ATOM 1473 N N . ASP B 1 58 ? -8.117 3.152 -14.969 1 54.72 58 ASP B N 1
ATOM 1474 C CA . ASP B 1 58 ? -9 2.043 -14.617 1 54.72 58 ASP B CA 1
ATOM 1475 C C . ASP B 1 58 ? -8.5 1.319 -13.375 1 54.72 58 ASP B C 1
ATOM 1477 O O . ASP B 1 58 ? -7.418 0.736 -13.375 1 54.72 58 ASP B O 1
ATOM 1481 N N . ARG B 1 59 ? -9.188 1.745 -12.391 1 57.06 59 ARG B N 1
ATOM 1482 C CA . ARG B 1 59 ? -8.867 1.127 -11.102 1 57.06 59 ARG B CA 1
ATOM 1483 C C . ARG B 1 59 ? -9.367 -0.314 -11.055 1 57.06 59 ARG B C 1
ATOM 1485 O O . ARG B 1 59 ? -8.945 -1.092 -10.195 1 57.06 59 ARG B O 1
ATOM 1492 N N . GLY B 1 60 ? -10.039 -0.687 -12.102 1 57.59 60 GLY B N 1
ATOM 1493 C CA . GLY B 1 60 ? -10.594 -2.016 -12.305 1 57.59 60 GLY B CA 1
ATOM 1494 C C . GLY B 1 60 ? -10.297 -2.965 -11.164 1 57.59 60 GLY B C 1
ATOM 1495 O O . GLY B 1 60 ? -10.148 -4.172 -11.367 1 57.59 60 GLY B O 1
ATOM 1496 N N . GLU B 1 61 ? -10.25 -2.365 -10.055 1 64 61 GLU B N 1
ATOM 1497 C CA . GLU B 1 61 ? -9.773 -3.176 -8.938 1 64 61 GLU B CA 1
ATOM 1498 C C . GLU B 1 61 ? -10.922 -3.928 -8.273 1 64 61 GLU B C 1
ATOM 1500 O O . GLU B 1 61 ? -12.016 -3.381 -8.109 1 64 61 GLU B O 1
ATOM 1505 N N . ALA B 1 62 ? -10.742 -5.027 -8.203 1 78.88 62 ALA B N 1
ATOM 1506 C CA . ALA B 1 62 ? -11.664 -5.828 -7.402 1 78.88 62 ALA B CA 1
ATOM 1507 C C . ALA B 1 62 ? -11.602 -5.43 -5.93 1 78.88 62 ALA B C 1
ATOM 1509 O O . ALA B 1 62 ? -12.625 -5.355 -5.254 1 78.88 62 ALA B O 1
ATOM 1510 N N . ILE B 1 63 ? -10.406 -5.152 -5.465 1 92 63 ILE B N 1
ATOM 1511 C CA . ILE B 1 63 ? -10.18 -4.574 -4.145 1 92 63 ILE B CA 1
ATOM 1512 C C . ILE B 1 63 ? -9.766 -3.113 -4.285 1 92 63 ILE B C 1
ATOM 1514 O O . ILE B 1 63 ? -8.773 -2.807 -4.957 1 92 63 ILE B O 1
ATOM 1518 N N . PRO B 1 64 ? -10.523 -2.18 -3.715 1 92.69 64 PRO B N 1
ATOM 1519 C CA . PRO B 1 64 ? -10.344 -0.754 -3.998 1 92.69 64 PRO B CA 1
ATOM 1520 C C . PRO B 1 64 ? -9.18 -0.141 -3.23 1 92.69 64 PRO B C 1
ATOM 1522 O O . PRO B 1 64 ? -9.344 0.876 -2.553 1 92.69 64 PRO B O 1
ATOM 1525 N N . VAL B 1 65 ? -8.055 -0.68 -3.232 1 95.38 65 VAL B N 1
ATOM 1526 C CA . VAL B 1 65 ? -6.824 -0.226 -2.592 1 95.38 65 VAL B CA 1
ATOM 1527 C C . VAL B 1 65 ? -5.691 -0.177 -3.615 1 95.38 65 VAL B C 1
ATOM 1529 O O . VAL B 1 65 ? -5.395 -1.179 -4.273 1 95.38 65 VAL B O 1
ATOM 1532 N N . VAL B 1 66 ? -5.059 0.987 -3.758 1 94.94 66 VAL B N 1
ATOM 1533 C CA . VAL B 1 66 ? -3.99 1.116 -4.742 1 94.94 66 VAL B CA 1
ATOM 1534 C C . VAL B 1 66 ? -2.816 1.879 -4.133 1 94.94 66 VAL B C 1
ATOM 1536 O O . VAL B 1 66 ? -3.012 2.889 -3.453 1 94.94 66 VAL B O 1
ATOM 1539 N N . VAL B 1 67 ? -1.658 1.357 -4.41 1 96.06 67 VAL B N 1
ATOM 1540 C CA . VAL B 1 67 ? -0.446 2.051 -3.984 1 96.06 67 VAL B CA 1
ATOM 1541 C C . VAL B 1 67 ? -0.167 3.223 -4.922 1 96.06 67 VAL B C 1
ATOM 1543 O O . VAL B 1 67 ? -0.222 3.076 -6.145 1 96.06 67 VAL B O 1
ATOM 1546 N N . ALA B 1 68 ? 0.159 4.367 -4.32 1 95.19 68 ALA B N 1
ATOM 1547 C CA . ALA B 1 68 ? 0.354 5.582 -5.102 1 95.19 68 ALA B CA 1
ATOM 1548 C C . ALA B 1 68 ? 1.685 6.246 -4.762 1 95.19 68 ALA B C 1
ATOM 1550 O O . ALA B 1 68 ? 2.314 5.91 -3.758 1 95.19 68 ALA B O 1
ATOM 1551 N N . GLY B 1 69 ? 2.121 7.133 -5.621 1 94.38 69 GLY B N 1
ATOM 1552 C CA . GLY B 1 69 ? 3.252 8.031 -5.469 1 94.38 69 GLY B CA 1
ATOM 1553 C C . GLY B 1 69 ? 3.029 9.383 -6.117 1 94.38 69 GLY B C 1
ATOM 1554 O O . GLY B 1 69 ? 1.942 9.664 -6.633 1 94.38 69 GLY B O 1
ATOM 1555 N N . ILE B 1 70 ? 3.994 10.203 -5.938 1 94.94 70 ILE B N 1
ATOM 1556 C CA . ILE B 1 70 ? 3.914 11.531 -6.539 1 94.94 70 ILE B CA 1
ATOM 1557 C C . ILE B 1 70 ? 5.078 11.727 -7.504 1 94.94 70 ILE B C 1
ATOM 1559 O O . ILE B 1 70 ? 6.238 11.492 -7.148 1 94.94 70 ILE B O 1
ATOM 1563 N N . GLU B 1 71 ? 4.816 12.086 -8.68 1 91.12 71 GLU B N 1
ATOM 1564 C CA . GLU B 1 71 ? 5.793 12.5 -9.68 1 91.12 71 GLU B CA 1
ATOM 1565 C C . GLU B 1 71 ? 5.488 13.906 -10.195 1 91.12 71 GLU B C 1
ATOM 1567 O O . GLU B 1 71 ? 4.547 14.102 -10.969 1 91.12 71 GLU B O 1
ATOM 1572 N N . GLY B 1 72 ? 6.391 14.852 -9.789 1 88.62 72 GLY B N 1
ATOM 1573 C CA . GLY B 1 72 ? 6.055 16.234 -10.07 1 88.62 72 GLY B CA 1
ATOM 1574 C C . GLY B 1 72 ? 4.797 16.703 -9.367 1 88.62 72 GLY B C 1
ATOM 1575 O O . GLY B 1 72 ? 4.707 16.625 -8.141 1 88.62 72 GLY B O 1
ATOM 1576 N N . ASP B 1 73 ? 3.834 17 -10.117 1 88.75 73 ASP B N 1
ATOM 1577 C CA . ASP B 1 73 ? 2.6 17.516 -9.531 1 88.75 73 ASP B CA 1
ATOM 1578 C C . ASP B 1 73 ? 1.456 16.516 -9.703 1 88.75 73 ASP B C 1
ATOM 1580 O O . ASP B 1 73 ? 0.291 16.859 -9.492 1 88.75 73 ASP B O 1
ATOM 1584 N N . THR B 1 74 ? 1.845 15.289 -10.008 1 91.81 74 THR B N 1
ATOM 1585 C CA . THR B 1 74 ? 0.791 14.344 -10.359 1 91.81 74 THR B CA 1
ATOM 1586 C C . THR B 1 74 ? 0.875 13.094 -9.484 1 91.81 74 THR B C 1
ATOM 1588 O O . THR B 1 74 ? 1.969 12.594 -9.211 1 91.81 74 THR B O 1
ATOM 1591 N N . VAL B 1 75 ? -0.266 12.656 -9.078 1 92.31 75 VAL B N 1
ATOM 1592 C CA . VAL B 1 75 ? -0.362 11.367 -8.398 1 92.31 75 VAL B CA 1
ATOM 1593 C C . VAL B 1 75 ? -0.197 10.234 -9.414 1 92.31 75 VAL B C 1
ATOM 1595 O O . VAL B 1 75 ? -0.825 10.25 -10.477 1 92.31 75 VAL B O 1
ATOM 1598 N N . THR B 1 76 ? 0.676 9.375 -9.141 1 91.88 76 THR B N 1
ATOM 1599 C CA . THR B 1 76 ? 0.863 8.195 -9.977 1 91.88 76 THR B CA 1
ATOM 1600 C C . THR B 1 76 ? 0.447 6.93 -9.227 1 91.88 76 THR B C 1
ATOM 1602 O O . THR B 1 76 ? 0.663 6.816 -8.016 1 91.88 76 THR B O 1
ATOM 1605 N N . LEU B 1 77 ? -0.125 6.004 -9.93 1 91.75 77 LEU B N 1
ATOM 1606 C CA . LEU B 1 77 ? -0.536 4.734 -9.344 1 91.75 77 LEU B CA 1
ATOM 1607 C C . LEU B 1 77 ? 0.443 3.625 -9.703 1 91.75 77 LEU B C 1
ATOM 1609 O O . LEU B 1 77 ? 0.874 3.523 -10.859 1 91.75 77 LEU B O 1
ATOM 1613 N N . ARG B 1 78 ? 0.797 2.883 -8.695 1 87.94 78 ARG B N 1
ATOM 1614 C CA . ARG B 1 78 ? 1.698 1.768 -8.961 1 87.94 78 ARG B CA 1
ATOM 1615 C C . ARG B 1 78 ? 1.004 0.689 -9.789 1 87.94 78 ARG B C 1
ATOM 1617 O O . ARG B 1 78 ? -0.161 0.369 -9.547 1 87.94 78 ARG B O 1
ATOM 1624 N N . ASP B 1 79 ? 1.774 0.18 -10.672 1 88.31 79 ASP B N 1
ATOM 1625 C CA . ASP B 1 79 ? 1.206 -0.784 -11.609 1 88.31 79 ASP B CA 1
ATOM 1626 C C . ASP B 1 79 ? 1.293 -2.205 -11.055 1 88.31 79 ASP B C 1
ATOM 1628 O O . ASP B 1 79 ? 0.633 -3.115 -11.562 1 88.31 79 ASP B O 1
ATOM 1632 N N . THR B 1 80 ? 2.225 -2.391 -10.102 1 93.62 80 THR B N 1
ATOM 1633 C CA . THR B 1 80 ? 2.416 -3.721 -9.539 1 93.62 80 THR B CA 1
ATOM 1634 C C . THR B 1 80 ? 2.127 -3.721 -8.039 1 93.62 80 THR B C 1
ATOM 1636 O O . THR B 1 80 ? 2.686 -2.914 -7.293 1 93.62 80 THR B O 1
ATOM 1639 N N . GLN B 1 81 ? 1.279 -4.594 -7.633 1 96.69 81 GLN B N 1
ATOM 1640 C CA . GLN B 1 81 ? 0.996 -4.816 -6.219 1 96.69 81 GLN B CA 1
ATOM 1641 C C . GLN B 1 81 ? 0.208 -6.105 -6.012 1 96.69 81 GLN B C 1
ATOM 1643 O O . GLN B 1 81 ? -0.449 -6.594 -6.934 1 96.69 81 GLN B O 1
ATOM 1648 N N . LEU B 1 82 ? 0.289 -6.664 -4.887 1 98.25 82 LEU B N 1
ATOM 1649 C CA . LEU B 1 82 ? -0.588 -7.719 -4.387 1 98.25 82 LEU B CA 1
ATOM 1650 C C . LEU B 1 82 ? -1.36 -7.242 -3.16 1 98.25 82 LEU B C 1
ATOM 1652 O O . LEU B 1 82 ? -0.773 -6.695 -2.225 1 98.25 82 LEU B O 1
ATOM 1656 N N . VAL B 1 83 ? -2.625 -7.387 -3.193 1 97.5 83 VAL B N 1
ATOM 1657 C CA . VAL B 1 83 ? -3.49 -7.008 -2.082 1 97.5 83 VAL B CA 1
ATOM 1658 C C . VAL B 1 83 ? -4.215 -8.242 -1.546 1 97.5 83 VAL B C 1
ATOM 1660 O O . VAL B 1 83 ? -4.781 -9.023 -2.316 1 97.5 83 VAL B O 1
ATOM 1663 N N . ILE B 1 84 ? -4.129 -8.398 -0.271 1 97.56 84 ILE B N 1
ATOM 1664 C CA . ILE B 1 84 ? -4.832 -9.492 0.387 1 97.56 84 ILE B CA 1
ATOM 1665 C C . ILE B 1 84 ? -5.801 -8.93 1.427 1 97.56 84 ILE B C 1
ATOM 1667 O O . ILE B 1 84 ? -5.395 -8.211 2.338 1 97.56 84 ILE B O 1
ATOM 1671 N N . GLU B 1 85 ? -6.984 -9.172 1.246 1 96.5 85 GLU B N 1
ATOM 1672 C CA . GLU B 1 85 ? -8.023 -8.789 2.199 1 96.5 85 GLU B CA 1
ATOM 1673 C C . GLU B 1 85 ? -8.531 -10 2.982 1 96.5 85 GLU B C 1
ATOM 1675 O O . GLU B 1 85 ? -8.945 -11 2.395 1 96.5 85 GLU B O 1
ATOM 1680 N N . ASP B 1 86 ? -8.5 -9.875 4.227 1 93.94 86 ASP B N 1
ATOM 1681 C CA . ASP B 1 86 ? -8.93 -11.016 5.027 1 93.94 86 ASP B CA 1
ATOM 1682 C C . ASP B 1 86 ? -10.406 -10.914 5.391 1 93.94 86 ASP B C 1
ATOM 1684 O O . ASP B 1 86 ? -11.102 -10.008 4.922 1 93.94 86 ASP B O 1
ATOM 1688 N N . ASP B 1 87 ? -10.875 -11.805 6.223 1 90.12 87 ASP B N 1
ATOM 1689 C CA . ASP B 1 87 ? -12.289 -11.914 6.566 1 90.12 87 ASP B CA 1
ATOM 1690 C C . ASP B 1 87 ? -12.727 -10.766 7.48 1 90.12 87 ASP B C 1
ATOM 1692 O O . ASP B 1 87 ? -13.914 -10.453 7.57 1 90.12 87 ASP B O 1
ATOM 1696 N N . ASP B 1 88 ? -11.828 -10.141 8.172 1 87.62 88 ASP B N 1
ATOM 1697 C CA . ASP B 1 88 ? -12.133 -9.031 9.07 1 87.62 88 ASP B CA 1
ATOM 1698 C C . ASP B 1 88 ? -11.953 -7.688 8.367 1 87.62 88 ASP B C 1
ATOM 1700 O O . ASP B 1 88 ? -11.891 -6.641 9.016 1 87.62 88 ASP B O 1
ATOM 1704 N N . GLU B 1 89 ? -11.688 -7.699 7.055 1 86.12 89 GLU B N 1
ATOM 1705 C CA . GLU B 1 89 ? -11.578 -6.535 6.18 1 86.12 89 GLU B CA 1
ATOM 1706 C C . GLU B 1 89 ? -10.234 -5.836 6.348 1 86.12 89 GLU B C 1
ATOM 1708 O O . GLU B 1 89 ? -10.07 -4.688 5.938 1 86.12 89 GLU B O 1
ATOM 1713 N N . SER B 1 90 ? -9.398 -6.531 7.051 1 92.56 90 SER B N 1
ATOM 1714 C CA . SER B 1 90 ? -8.023 -6.047 7.059 1 92.56 90 SER B CA 1
ATOM 1715 C C . SER B 1 90 ? -7.328 -6.324 5.727 1 92.56 90 SER B C 1
ATOM 1717 O O . SER B 1 90 ? -7.523 -7.387 5.133 1 92.56 90 SER B O 1
ATOM 1719 N N . VAL B 1 91 ? -6.555 -5.363 5.336 1 95.69 91 VAL B N 1
ATOM 1720 C CA . VAL B 1 91 ? -5.941 -5.469 4.016 1 95.69 91 VAL B CA 1
ATOM 1721 C C . VAL B 1 91 ? -4.426 -5.344 4.137 1 95.69 91 VAL B C 1
ATOM 1723 O O . VAL B 1 91 ? -3.922 -4.43 4.793 1 95.69 91 VAL B O 1
ATOM 1726 N N . LEU B 1 92 ? -3.75 -6.309 3.619 1 96.56 92 LEU B N 1
ATOM 1727 C CA . LEU B 1 92 ? -2.305 -6.223 3.447 1 96.56 92 LEU B CA 1
ATOM 1728 C C . LEU B 1 92 ? -1.948 -5.906 1.997 1 96.56 92 LEU B C 1
ATOM 1730 O O . LEU B 1 92 ? -2.479 -6.527 1.074 1 96.56 92 LEU B O 1
ATOM 1734 N N . VAL B 1 93 ? -1.076 -4.953 1.817 1 97.31 93 VAL B N 1
ATOM 1735 C CA . VAL B 1 93 ? -0.658 -4.547 0.48 1 97.31 93 VAL B CA 1
ATOM 1736 C C . VAL B 1 93 ? 0.836 -4.805 0.303 1 97.31 93 VAL B C 1
ATOM 1738 O O . VAL B 1 93 ? 1.653 -4.324 1.092 1 97.31 93 VAL B O 1
ATOM 1741 N N . TYR B 1 94 ? 1.207 -5.57 -0.683 1 98.12 94 TYR B N 1
ATOM 1742 C CA . TYR B 1 94 ? 2.592 -5.859 -1.038 1 98.12 94 TYR B CA 1
ATOM 1743 C C . TYR B 1 94 ? 2.984 -5.156 -2.33 1 98.12 94 TYR B C 1
ATOM 1745 O O . TYR B 1 94 ? 2.615 -5.594 -3.422 1 98.12 94 TYR B O 1
ATOM 1753 N N . PRO B 1 95 ? 3.805 -4.168 -2.252 1 97.38 95 PRO B N 1
ATOM 1754 C CA . PRO B 1 95 ? 4.117 -3.406 -3.465 1 97.38 95 PRO B CA 1
ATOM 1755 C C . PRO B 1 95 ? 5.359 -3.926 -4.184 1 97.38 95 PRO B C 1
ATOM 1757 O O . PRO B 1 95 ? 5.633 -3.523 -5.32 1 97.38 95 PRO B O 1
ATOM 1760 N N . GLU B 1 96 ? 6.168 -4.758 -3.613 1 96.69 96 GLU B N 1
ATOM 1761 C CA . GLU B 1 96 ? 7.441 -5.176 -4.191 1 96.69 96 GLU B CA 1
ATOM 1762 C C . GLU B 1 96 ? 7.324 -6.547 -4.852 1 96.69 96 GLU B C 1
ATOM 1764 O O . GLU B 1 96 ? 6.875 -7.508 -4.223 1 96.69 96 GLU B O 1
ATOM 1769 N N . PRO B 1 97 ? 7.863 -6.691 -6.055 1 97.31 97 PRO B N 1
ATOM 1770 C CA . PRO B 1 97 ? 7.738 -7.957 -6.785 1 97.31 97 PRO B CA 1
ATOM 1771 C C . PRO B 1 97 ? 8.328 -9.141 -6.02 1 97.31 97 PRO B C 1
ATOM 1773 O O . PRO B 1 97 ? 7.758 -10.227 -6.023 1 97.31 97 PRO B O 1
ATOM 1776 N N . ALA B 1 98 ? 9.43 -8.906 -5.375 1 97 98 ALA B N 1
ATOM 1777 C CA . ALA B 1 98 ? 10.055 -10.008 -4.645 1 97 98 ALA B CA 1
ATOM 1778 C C . ALA B 1 98 ? 9.141 -10.523 -3.539 1 97 98 ALA B C 1
ATOM 1780 O O . ALA B 1 98 ? 9 -11.734 -3.354 1 97 98 ALA B O 1
ATOM 1781 N N . ASP B 1 99 ? 8.57 -9.648 -2.756 1 97.75 99 ASP B N 1
ATOM 1782 C CA . ASP B 1 99 ? 7.633 -10.031 -1.703 1 97.75 99 ASP B CA 1
ATOM 1783 C C . ASP B 1 99 ? 6.402 -10.719 -2.285 1 97.75 99 ASP B C 1
ATOM 1785 O O . ASP B 1 99 ? 5.902 -11.695 -1.717 1 97.75 99 ASP B O 1
ATOM 1789 N N . ILE B 1 100 ? 5.926 -10.156 -3.404 1 98.44 100 ILE B N 1
ATOM 1790 C CA . ILE B 1 100 ? 4.746 -10.703 -4.059 1 98.44 100 ILE B CA 1
ATOM 1791 C C . ILE B 1 100 ? 5.008 -12.156 -4.445 1 98.44 100 ILE B C 1
ATOM 1793 O O . ILE B 1 100 ? 4.215 -13.047 -4.117 1 98.44 100 ILE B O 1
ATOM 1797 N N . LEU B 1 101 ? 6.148 -12.359 -5.117 1 98.31 101 LEU B N 1
ATOM 1798 C CA . LEU B 1 101 ? 6.488 -13.711 -5.535 1 98.31 101 LEU B CA 1
ATOM 1799 C C . LEU B 1 101 ? 6.621 -14.633 -4.328 1 98.31 101 LEU B C 1
ATOM 1801 O O . LEU B 1 101 ? 6.18 -15.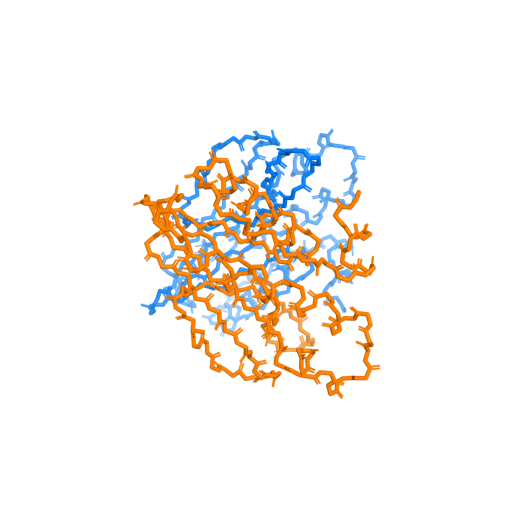789 -4.371 1 98.31 101 LEU B O 1
ATOM 1805 N N . ASP B 1 102 ? 7.176 -14.164 -3.326 1 97.81 102 ASP B N 1
ATOM 1806 C CA . ASP B 1 102 ? 7.328 -14.953 -2.107 1 97.81 102 ASP B CA 1
ATOM 1807 C C . ASP B 1 102 ? 5.969 -15.367 -1.55 1 97.81 102 ASP B C 1
ATOM 1809 O O . ASP B 1 102 ? 5.758 -16.531 -1.206 1 97.81 102 ASP B O 1
ATOM 1813 N N . VAL B 1 103 ? 5.051 -14.438 -1.396 1 97.94 103 VAL B N 1
ATOM 1814 C CA . VAL B 1 103 ? 3.713 -14.727 -0.893 1 97.94 103 VAL B CA 1
ATOM 1815 C C . VAL B 1 103 ? 3.041 -15.773 -1.784 1 97.94 103 VAL B C 1
ATOM 1817 O O . VAL B 1 103 ? 2.469 -16.75 -1.288 1 97.94 103 VAL B O 1
ATOM 1820 N N . LEU B 1 104 ? 3.143 -15.57 -3.074 1 98.44 104 LEU B N 1
ATOM 1821 C CA . LEU B 1 104 ? 2.459 -16.453 -4.016 1 98.44 104 LEU B CA 1
ATOM 1822 C C . LEU B 1 104 ? 3.043 -17.859 -3.967 1 98.44 104 LEU B C 1
ATOM 1824 O O . LEU B 1 104 ? 2.299 -18.844 -3.961 1 98.44 104 LEU B O 1
ATOM 1828 N N . THR B 1 105 ? 4.332 -17.938 -3.953 1 97.31 105 THR B N 1
ATOM 1829 C CA . THR B 1 105 ? 4.969 -19.25 -3.93 1 97.31 105 THR B CA 1
ATOM 1830 C C . THR B 1 105 ? 4.676 -19.969 -2.613 1 97.31 105 THR B C 1
ATOM 1832 O O . THR B 1 105 ? 4.5 -21.188 -2.59 1 97.31 105 THR B O 1
ATOM 1835 N N . ARG B 1 106 ? 4.609 -19.25 -1.544 1 96.12 106 ARG B N 1
ATOM 1836 C CA . ARG B 1 106 ? 4.23 -19.859 -0.271 1 96.12 106 ARG B CA 1
ATOM 1837 C C . ARG B 1 106 ? 2.799 -20.391 -0.32 1 96.12 106 ARG B C 1
ATOM 1839 O O . ARG B 1 106 ? 2.498 -21.438 0.251 1 96.12 106 ARG B O 1
ATOM 1846 N N . ASN B 1 107 ? 1.92 -19.656 -0.92 1 97.25 107 ASN B N 1
ATOM 1847 C CA . ASN B 1 107 ? 0.555 -20.125 -1.112 1 97.25 107 ASN B CA 1
ATOM 1848 C C . ASN B 1 107 ? 0.523 -21.438 -1.9 1 97.25 107 ASN B C 1
ATOM 1850 O O . ASN B 1 107 ? -0.211 -22.359 -1.548 1 97.25 107 ASN B O 1
ATOM 1854 N N . LEU B 1 108 ? 1.306 -21.5 -2.961 1 97.88 108 LEU B N 1
ATOM 1855 C CA . LEU B 1 108 ? 1.368 -22.719 -3.771 1 97.88 108 LEU B CA 1
ATOM 1856 C C . LEU B 1 108 ? 1.896 -23.891 -2.953 1 97.88 108 LEU B C 1
ATOM 1858 O O . LEU B 1 108 ? 1.403 -25.016 -3.082 1 97.88 108 LEU B O 1
ATOM 1862 N N . ASP B 1 109 ? 2.873 -23.594 -2.174 1 95.75 109 ASP B N 1
ATOM 1863 C CA . ASP B 1 109 ? 3.391 -24.625 -1.292 1 95.75 109 ASP B CA 1
ATOM 1864 C C . ASP B 1 109 ? 2.295 -25.156 -0.371 1 95.75 109 ASP B C 1
ATOM 1866 O O . ASP B 1 109 ? 2.178 -26.375 -0.171 1 95.75 109 ASP B O 1
ATOM 1870 N N . GLN B 1 110 ? 1.544 -24.266 0.212 1 96.19 110 GLN B N 1
ATOM 1871 C CA . GLN B 1 110 ? 0.437 -24.656 1.076 1 96.19 110 GLN B CA 1
ATOM 1872 C C . GLN B 1 110 ? -0.574 -25.516 0.319 1 96.19 110 GLN B C 1
ATOM 1874 O O . GLN B 1 110 ? -1.06 -26.516 0.842 1 96.19 110 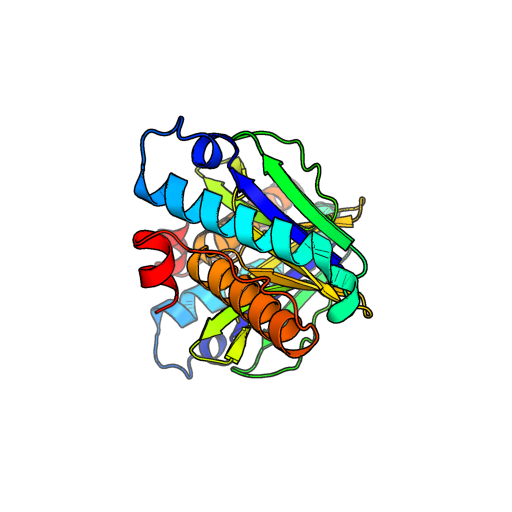GLN B O 1
ATOM 1879 N N . ILE B 1 111 ? -0.88 -25.156 -0.864 1 97.62 111 ILE B N 1
ATOM 1880 C CA . ILE B 1 111 ? -1.811 -25.891 -1.704 1 97.62 111 ILE B CA 1
ATOM 1881 C C . ILE B 1 111 ? -1.249 -27.281 -1.988 1 97.62 111 ILE B C 1
ATOM 1883 O O . ILE B 1 111 ? -1.965 -28.281 -1.884 1 97.62 111 ILE B O 1
ATOM 1887 N N . ASN B 1 112 ? 0.003 -27.266 -2.352 1 96 112 ASN B N 1
ATOM 1888 C CA . ASN B 1 112 ? 0.669 -28.531 -2.662 1 96 112 ASN B CA 1
ATOM 1889 C C . ASN B 1 112 ? 0.584 -29.5 -1.498 1 96 112 ASN B C 1
ATOM 1891 O O . ASN B 1 112 ? 0.555 -30.719 -1.705 1 96 112 ASN B O 1
ATOM 1895 N N . GLN B 1 113 ? 0.518 -29.031 -0.324 1 95.75 113 GLN B N 1
ATOM 1896 C CA . GLN B 1 113 ? 0.437 -29.891 0.859 1 95.75 113 GLN B CA 1
ATOM 1897 C C . GLN B 1 113 ? -0.972 -30.438 1.042 1 95.75 113 GLN B C 1
ATOM 1899 O O . GLN B 1 113 ? -1.18 -31.375 1.813 1 95.75 113 GLN B O 1
ATOM 1904 N N . ARG B 1 114 ? -1.896 -29.922 0.298 1 96.06 114 ARG B N 1
ATOM 1905 C CA . ARG B 1 114 ? -3.293 -30.281 0.54 1 96.06 114 ARG B CA 1
ATOM 1906 C C . ARG B 1 114 ? -3.883 -31.031 -0.649 1 96.06 114 ARG B C 1
ATOM 1908 O O . ARG B 1 114 ? -5.086 -31.281 -0.688 1 96.06 114 ARG B O 1
ATOM 1915 N N . THR B 1 115 ? -3.092 -31.234 -1.66 1 95.38 115 THR B N 1
ATOM 1916 C CA . THR B 1 115 ? -3.562 -31.984 -2.826 1 95.38 115 THR B CA 1
ATOM 1917 C C . THR B 1 115 ? -2.486 -32.938 -3.33 1 95.38 115 THR B C 1
ATOM 1919 O O . THR B 1 115 ? -1.302 -32.75 -3.037 1 95.38 115 THR B O 1
ATOM 1922 N N . ARG B 1 116 ? -2.838 -33.844 -4.047 1 93.38 116 ARG B N 1
ATOM 1923 C CA . ARG B 1 116 ? -1.919 -34.812 -4.66 1 93.38 116 ARG B CA 1
ATOM 1924 C C . ARG B 1 116 ? -1.44 -34.312 -6.02 1 93.38 116 ARG B C 1
ATOM 1926 O O . ARG B 1 116 ? -0.459 -34.812 -6.562 1 93.38 116 ARG B O 1
ATOM 1933 N N . GLN B 1 117 ? -2.127 -33.375 -6.516 1 92.81 117 GLN B N 1
ATOM 1934 C CA . GLN B 1 117 ? -1.726 -32.781 -7.785 1 92.81 117 GLN B CA 1
ATOM 1935 C C . GLN B 1 117 ? -0.514 -31.859 -7.605 1 92.81 117 GLN B C 1
ATOM 1937 O O . GLN B 1 117 ? -0.388 -31.172 -6.59 1 92.81 117 GLN B O 1
ATOM 1942 N N . ASP B 1 118 ? 0.325 -31.969 -8.586 1 93.19 118 ASP B N 1
ATOM 1943 C CA . ASP B 1 118 ? 1.435 -31.031 -8.594 1 93.19 118 ASP B CA 1
ATOM 1944 C C . ASP B 1 118 ? 0.983 -29.656 -9.102 1 93.19 118 ASP B C 1
ATOM 1946 O O . ASP B 1 118 ? 0.729 -29.484 -10.297 1 93.19 118 ASP B O 1
ATOM 1950 N N . VAL B 1 119 ? 0.961 -28.734 -8.195 1 95.25 119 VAL B N 1
ATOM 1951 C CA . VAL B 1 119 ? 0.45 -27.422 -8.547 1 95.25 119 VAL B CA 1
ATOM 1952 C C . VAL B 1 119 ? 1.605 -26.422 -8.648 1 95.25 119 VAL B C 1
ATOM 1954 O O . VAL B 1 119 ? 1.392 -25.219 -8.648 1 95.25 119 VAL B O 1
ATOM 1957 N N . SER B 1 120 ? 2.834 -26.891 -8.734 1 94.25 120 SER B N 1
ATOM 1958 C CA . SER B 1 120 ? 4 -26.031 -8.758 1 94.25 120 SER B CA 1
ATOM 1959 C C . SER B 1 120 ? 4.07 -25.234 -10.07 1 94.25 120 SER B C 1
ATOM 1961 O O . SER B 1 120 ? 3.543 -25.688 -11.094 1 94.25 120 SER B O 1
ATOM 1963 N N . VAL B 1 121 ? 4.551 -24.109 -9.969 1 96.81 121 VAL B N 1
ATOM 1964 C CA . VAL B 1 121 ? 4.844 -23.266 -11.125 1 96.81 121 VAL B CA 1
ATOM 1965 C C . VAL B 1 121 ? 6.355 -23.141 -11.305 1 96.81 121 VAL B C 1
ATOM 1967 O O . VAL B 1 121 ? 7.074 -22.844 -10.344 1 96.81 121 VAL B O 1
ATOM 1970 N N . ALA B 1 122 ? 6.824 -23.438 -12.484 1 96.56 122 ALA B N 1
ATOM 1971 C CA . ALA B 1 122 ? 8.242 -23.25 -12.773 1 96.56 122 ALA B CA 1
ATOM 1972 C C . ALA B 1 122 ? 8.562 -21.766 -12.992 1 96.56 122 ALA B C 1
ATOM 1974 O O . ALA B 1 122 ? 8.18 -21.188 -14 1 96.56 122 ALA B O 1
ATOM 1975 N N . LEU B 1 123 ? 9.352 -21.234 -12.094 1 97.5 123 LEU B N 1
ATOM 1976 C CA . LEU B 1 123 ? 9.727 -19.828 -12.195 1 97.5 123 LEU B CA 1
ATOM 1977 C C . LEU B 1 123 ? 10.852 -19.625 -13.203 1 97.5 123 LEU B C 1
ATOM 1979 O O . LEU B 1 123 ? 11.672 -20.531 -13.398 1 97.5 123 LEU B O 1
ATOM 1983 N N . SER B 1 124 ? 10.859 -18.484 -13.789 1 97.56 124 SER B N 1
ATOM 1984 C CA . SER B 1 124 ? 12.023 -18.109 -14.57 1 97.56 124 SER B CA 1
ATOM 1985 C C . SER B 1 124 ? 13.281 -18.031 -13.711 1 97.56 124 SER B C 1
ATOM 1987 O O . SER B 1 124 ? 13.188 -18 -12.477 1 97.56 124 SER B O 1
ATOM 1989 N N . GLU B 1 125 ? 14.453 -18 -14.383 1 95.88 125 GLU B N 1
ATOM 1990 C CA . GLU B 1 125 ? 15.711 -17.875 -13.648 1 95.88 125 GLU B CA 1
ATOM 1991 C C . GLU B 1 125 ? 15.727 -16.609 -12.812 1 95.88 125 GLU B C 1
ATOM 1993 O O . GLU B 1 125 ? 16.125 -16.625 -11.641 1 95.88 125 GLU B O 1
ATOM 1998 N N . THR B 1 126 ? 15.211 -15.57 -13.336 1 95.88 126 THR B N 1
ATOM 1999 C CA . THR B 1 126 ? 15.18 -14.273 -12.656 1 95.88 126 THR B CA 1
ATOM 2000 C C . THR B 1 126 ? 14.242 -14.32 -11.453 1 95.88 126 THR B C 1
ATOM 2002 O O . THR B 1 126 ? 14.594 -13.844 -10.367 1 95.88 126 THR B O 1
ATOM 2005 N N . GLY B 1 127 ? 13.086 -14.836 -11.625 1 95.69 127 GLY B N 1
ATOM 2006 C CA . GLY B 1 127 ? 12.133 -14.961 -10.531 1 95.69 127 GLY B CA 1
ATOM 2007 C C . GLY B 1 127 ? 12.641 -15.828 -9.398 1 95.69 127 GLY B C 1
ATOM 2008 O O . GLY B 1 127 ? 12.445 -15.508 -8.227 1 95.69 127 GLY B O 1
ATOM 2009 N N . ALA B 1 128 ? 13.312 -16.891 -9.789 1 95.62 128 ALA B N 1
ATOM 2010 C CA . ALA B 1 128 ? 13.852 -17.812 -8.797 1 95.62 128 ALA B CA 1
ATOM 2011 C C . ALA B 1 128 ? 14.922 -17.125 -7.945 1 95.62 128 ALA B C 1
ATOM 2013 O O . ALA B 1 128 ? 15 -17.359 -6.734 1 95.62 128 ALA B O 1
ATOM 2014 N N . GLU B 1 129 ? 15.656 -16.281 -8.57 1 94.31 129 GLU B N 1
ATOM 2015 C CA . GLU B 1 129 ? 16.703 -15.562 -7.871 1 94.31 129 GLU B CA 1
ATOM 2016 C C . GLU B 1 129 ? 16.109 -14.555 -6.883 1 94.31 129 GLU B C 1
ATOM 2018 O O . GLU B 1 129 ? 16.703 -14.297 -5.832 1 94.31 129 GLU B O 1
ATOM 2023 N N . LEU B 1 130 ? 15 -13.992 -7.199 1 92.5 130 LEU B N 1
ATOM 2024 C CA . LEU B 1 130 ? 14.359 -12.977 -6.367 1 92.5 130 LEU B CA 1
ATOM 2025 C C . LEU B 1 130 ? 13.852 -13.586 -5.062 1 92.5 130 LEU B C 1
ATOM 2027 O O . LEU B 1 130 ? 13.781 -12.898 -4.039 1 92.5 130 LEU B O 1
ATOM 2031 N N . VAL B 1 131 ? 13.453 -14.82 -5.082 1 90.44 131 VAL B N 1
ATOM 2032 C CA . VAL B 1 131 ? 12.852 -15.414 -3.891 1 90.44 131 VAL B CA 1
ATOM 2033 C C . VAL B 1 131 ? 13.852 -16.344 -3.215 1 90.44 131 VAL B C 1
ATOM 2035 O O . VAL B 1 131 ? 13.523 -17 -2.221 1 90.44 131 VAL B O 1
ATOM 2038 N N . ALA B 1 132 ? 15.023 -16.531 -3.779 1 80.88 132 ALA B N 1
ATOM 2039 C CA . ALA B 1 132 ? 16.062 -17.391 -3.203 1 80.88 132 ALA B CA 1
ATOM 2040 C C . ALA B 1 132 ? 16.688 -16.734 -1.979 1 80.88 132 ALA B C 1
ATOM 2042 O O . ALA B 1 132 ? 16.766 -15.508 -1.887 1 80.88 132 ALA B O 1
#

pLDDT: mean 92.74, std 9.23, range [53.5, 98.75]

Secondary structure (DSSP, 8-state):
-EEEEEEEHHHHHTTTS-HHHHHHHHHHHHHHHHHHHTGGGGT-SEEEEEEE-TT------SS-EEEEEEETTEEEE-S-EEEEE-TTS-EEEE-SHHHHHHHHHHHHHHHHTT-SS-------HHHHHHH-/-EEEEEEEHHHHHTTTS-HHHHHHHHHHHHHHHHHHHTGGGGT-SEEEEEEE-TT------SS-EEEEEEETTEEEE-S-EEEEE-TTS-EEEE-SHHHHHHHHHHHHHHHHTT-SS-------HHHHHHH-

Solvent-accessible surface area (backbone atoms only — not comparable to full-atom values): 14361 Å² total; per-residue (Å²): 55,38,36,36,40,34,33,39,35,46,38,50,73,41,72,75,72,46,64,66,57,15,44,37,43,41,39,46,49,52,40,49,53,51,42,49,76,49,25,71,76,74,61,36,76,45,66,45,76,43,69,35,56,84,89,54,76,74,63,85,48,89,58,52,64,42,48,37,44,61,58,91,93,37,82,39,70,60,48,47,37,33,37,40,30,44,83,85,61,38,30,40,34,26,63,46,68,49,41,36,44,42,53,43,52,51,50,40,52,54,38,39,74,73,45,90,60,84,62,80,71,89,58,42,76,64,41,46,59,57,60,100,55,38,36,36,40,34,32,39,35,46,38,50,75,42,73,75,72,46,66,65,58,14,44,35,44,42,39,45,50,51,41,49,52,50,41,48,76,48,24,70,75,73,63,35,76,45,63,45,76,40,67,35,56,88,89,52,77,73,63,83,48,88,60,54,64,42,48,36,44,61,58,92,93,38,81,41,70,59,50,48,35,34,38,38,32,44,84,86,61,39,30,40,34,26,64,47,68,48,40,38,42,42,55,44,52,51,51,40,52,56,39,39,74,74,44,89,60,85,62,79,70,87,58,41,74,65,41,47,58,56,63,101